Protein AF-A0A0R3RLI2-F1 (afdb_monomer_lite)

Sequence (252 aa):
KYTATEDVNYAAHTSRSSYRSESITSRSSDRGRSSSSEIIAVSETRSFPVYIATQDYVPEPGDTESISLEQGQIVEVLDKKNAASWLIRTKARPPKSGWVPGSYFESPTEYYKQRKSTRELVNRDLNLTDEQEAIMKRDQVYHDMLRSEEEFVNELRTVVDTYVKALDDPNIPDEIKTQKDKLIMNLKKLHNFHANIMLKGLQYYSDDPNKVGQTFTRLSRDFDLHVQFHHNLPHVLELLKEKTIADFLQVC

Structure (mmCIF, N/CA/C/O backbone):
data_AF-A0A0R3RLI2-F1
#
_entry.id   AF-A0A0R3RLI2-F1
#
loop_
_atom_site.group_PDB
_atom_site.id
_atom_site.type_symbol
_atom_site.label_atom_id
_atom_site.label_alt_id
_atom_site.label_comp_id
_atom_site.label_asym_id
_atom_site.label_entity_id
_atom_site.label_seq_id
_atom_site.pdbx_PDB_ins_code
_atom_site.Cartn_x
_atom_site.Cartn_y
_atom_site.Cartn_z
_atom_site.occupancy
_atom_site.B_iso_or_equiv
_atom_site.auth_seq_id
_atom_site.auth_comp_id
_atom_site.auth_asym_id
_atom_site.auth_atom_id
_atom_site.pdbx_PDB_model_num
ATOM 1 N N . LYS A 1 1 ? 34.480 -23.262 11.896 1.00 35.06 1 LYS A N 1
ATOM 2 C CA . LYS A 1 1 ? 35.343 -23.588 10.736 1.00 35.06 1 LYS A CA 1
ATOM 3 C C . LYS A 1 1 ? 34.561 -24.536 9.840 1.00 35.06 1 LYS A C 1
ATOM 5 O O . LYS A 1 1 ? 34.494 -25.708 10.171 1.00 35.06 1 LYS A O 1
ATOM 10 N N . TYR A 1 2 ? 33.927 -24.014 8.794 1.00 30.16 2 TYR A N 1
ATOM 11 C CA . TYR A 1 2 ? 33.251 -24.806 7.768 1.00 30.16 2 TYR A CA 1
ATOM 12 C C . TYR A 1 2 ? 33.655 -24.225 6.407 1.00 30.16 2 TYR A C 1
ATOM 14 O O . TYR A 1 2 ? 33.251 -23.128 6.044 1.00 30.16 2 TYR A O 1
ATOM 22 N N . THR A 1 3 ? 34.568 -24.928 5.747 1.00 32.75 3 THR A N 1
ATOM 23 C CA . THR A 1 3 ? 34.795 -24.973 4.291 1.00 32.75 3 THR A CA 1
ATOM 24 C C . THR A 1 3 ? 33.856 -26.072 3.750 1.00 32.75 3 THR A C 1
ATOM 26 O O . THR A 1 3 ? 33.539 -26.977 4.516 1.00 32.75 3 THR A O 1
ATOM 29 N N . ALA A 1 4 ? 33.353 -26.128 2.519 1.00 33.78 4 ALA A N 1
ATOM 30 C CA . ALA A 1 4 ? 33.812 -25.667 1.213 1.00 33.78 4 ALA A CA 1
ATOM 31 C C . ALA A 1 4 ? 32.581 -25.700 0.259 1.00 33.78 4 ALA A C 1
ATOM 33 O O . ALA A 1 4 ? 31.702 -26.533 0.451 1.00 33.78 4 ALA A O 1
ATOM 34 N N . THR A 1 5 ? 32.396 -24.695 -0.602 1.00 39.62 5 THR A N 1
ATOM 35 C CA . THR A 1 5 ? 32.404 -24.787 -2.085 1.00 39.62 5 THR A CA 1
ATOM 36 C C . THR A 1 5 ? 31.596 -25.930 -2.716 1.00 39.62 5 THR A C 1
ATOM 38 O O . THR A 1 5 ? 32.047 -27.073 -2.711 1.00 39.62 5 THR A O 1
ATOM 41 N N . GLU A 1 6 ? 30.507 -25.582 -3.403 1.00 34.84 6 GLU A N 1
ATOM 42 C CA . GLU A 1 6 ? 30.032 -26.335 -4.568 1.00 34.84 6 GLU A CA 1
ATOM 43 C C . GLU A 1 6 ? 29.840 -25.365 -5.740 1.00 34.84 6 GLU A C 1
ATOM 45 O O . GLU A 1 6 ? 29.031 -24.438 -5.691 1.00 34.84 6 GLU A O 1
ATOM 50 N N . ASP A 1 7 ? 30.660 -25.569 -6.770 1.00 33.31 7 ASP A N 1
ATOM 51 C CA . ASP A 1 7 ? 30.591 -24.908 -8.066 1.00 33.31 7 ASP A CA 1
ATOM 52 C C . ASP A 1 7 ? 29.360 -25.415 -8.832 1.00 33.31 7 ASP A C 1
ATOM 54 O O . ASP A 1 7 ? 29.261 -26.598 -9.168 1.00 33.31 7 ASP A O 1
ATOM 58 N N . VAL A 1 8 ? 28.414 -24.524 -9.138 1.00 39.78 8 VAL A N 1
ATOM 59 C CA . VAL A 1 8 ? 27.236 -24.867 -9.946 1.00 39.78 8 VAL A CA 1
ATOM 60 C C . VAL A 1 8 ? 27.601 -24.776 -11.428 1.00 39.78 8 VAL A C 1
ATOM 62 O O . VAL A 1 8 ? 27.736 -23.698 -12.007 1.00 39.78 8 VAL A O 1
ATOM 65 N N . ASN A 1 9 ? 27.775 -25.946 -12.037 1.00 32.50 9 ASN A N 1
ATOM 66 C CA . ASN A 1 9 ? 28.062 -26.143 -13.453 1.00 32.50 9 ASN A CA 1
ATOM 67 C C . ASN A 1 9 ? 26.828 -25.809 -14.319 1.00 32.50 9 ASN A C 1
ATOM 69 O O . ASN A 1 9 ? 25.885 -26.596 -14.398 1.00 32.50 9 ASN A O 1
ATOM 73 N N . TYR A 1 10 ? 26.834 -24.654 -14.990 1.00 33.69 10 TYR A N 1
ATOM 74 C CA . TYR A 1 10 ? 25.815 -24.273 -15.973 1.00 33.69 10 TYR A CA 1
ATOM 75 C C . TYR A 1 10 ? 26.180 -24.818 -17.356 1.00 33.69 10 TYR A C 1
ATOM 77 O O . TYR A 1 10 ? 26.830 -24.149 -18.159 1.00 33.69 10 TYR A O 1
ATOM 85 N N . ALA A 1 11 ? 25.730 -26.033 -17.662 1.00 33.59 11 ALA A N 1
ATOM 86 C CA . ALA A 1 11 ? 25.747 -26.542 -19.024 1.00 33.59 11 ALA A CA 1
ATOM 87 C C . ALA A 1 11 ? 24.395 -27.158 -19.397 1.00 33.59 11 ALA A C 1
ATOM 89 O O . ALA A 1 11 ? 23.916 -28.086 -18.757 1.00 33.59 11 ALA A O 1
ATOM 90 N N . ALA A 1 12 ? 23.870 -26.652 -20.516 1.00 34.69 12 ALA A N 1
ATOM 91 C CA . ALA A 1 12 ? 22.807 -27.203 -21.351 1.00 34.69 12 ALA A CA 1
ATOM 92 C C . ALA A 1 12 ? 21.353 -27.022 -20.887 1.00 34.69 12 ALA A C 1
ATOM 94 O O . ALA A 1 12 ? 20.744 -27.956 -20.392 1.00 34.69 12 ALA A O 1
ATOM 95 N N . HIS A 1 13 ? 20.734 -25.905 -21.288 1.00 39.09 13 HIS A N 1
ATOM 96 C CA . HIS A 1 13 ? 19.375 -25.944 -21.845 1.00 39.09 13 HIS A CA 1
ATOM 97 C C . HIS A 1 13 ? 19.242 -24.963 -23.016 1.00 39.09 13 HIS A C 1
ATOM 99 O O . HIS A 1 13 ? 18.945 -23.784 -22.868 1.00 39.09 13 HIS A O 1
ATOM 105 N N . THR A 1 14 ? 19.468 -25.494 -24.217 1.00 36.72 14 THR A N 1
ATOM 106 C CA . THR A 1 14 ? 19.028 -24.884 -25.471 1.00 36.72 14 THR A CA 1
ATOM 107 C C . THR A 1 14 ? 17.533 -25.141 -25.637 1.00 36.72 14 THR A C 1
ATOM 109 O O . THR A 1 14 ? 17.093 -26.287 -25.713 1.00 36.72 14 THR A O 1
ATOM 112 N N . SER A 1 15 ? 16.731 -24.080 -25.683 1.00 36.94 15 SER A N 1
ATOM 113 C CA . SER A 1 15 ? 15.421 -24.090 -26.337 1.00 36.94 15 SER A CA 1
ATOM 114 C C . SER A 1 15 ? 15.075 -22.681 -26.805 1.00 36.94 15 SER A C 1
ATOM 116 O O . SER A 1 15 ? 14.832 -21.764 -26.029 1.00 36.94 15 SER A O 1
ATOM 118 N N . ARG A 1 16 ? 15.128 -22.549 -28.130 1.00 31.45 16 ARG A N 1
ATOM 119 C CA . ARG A 1 16 ? 14.837 -21.382 -28.962 1.00 31.45 16 ARG A CA 1
ATOM 120 C C . ARG A 1 16 ? 13.497 -20.718 -28.618 1.00 31.45 16 ARG A C 1
ATOM 122 O O . ARG A 1 16 ? 12.461 -21.372 -28.667 1.00 31.45 16 ARG A O 1
ATOM 129 N N . SER A 1 17 ? 13.511 -19.394 -28.486 1.00 31.27 17 SER A N 1
ATOM 130 C CA . SER A 1 17 ? 12.380 -18.533 -28.847 1.00 31.27 17 SER A CA 1
ATOM 131 C C . SER A 1 17 ? 12.916 -17.342 -29.639 1.00 31.27 17 SER A C 1
ATOM 133 O O . SER A 1 17 ? 13.727 -16.561 -29.150 1.00 31.27 17 SER A O 1
ATOM 135 N N . SER A 1 18 ? 12.534 -17.264 -30.911 1.00 32.72 18 SER A N 1
ATOM 136 C CA . SER A 1 18 ? 12.951 -16.232 -31.854 1.00 32.72 18 SER A CA 1
ATOM 137 C C . SER A 1 18 ? 11.941 -15.087 -31.860 1.00 32.72 18 SER A C 1
ATOM 139 O O . SER A 1 18 ? 10.902 -15.196 -32.510 1.00 32.72 18 SER A O 1
ATOM 141 N N . TYR A 1 19 ? 12.269 -13.976 -31.204 1.00 29.16 19 TYR A N 1
ATOM 142 C CA . TYR A 1 19 ? 11.645 -12.682 -31.479 1.00 29.16 19 TYR A CA 1
ATOM 143 C C . TYR A 1 19 ? 12.695 -11.749 -32.088 1.00 29.16 19 TYR A C 1
ATOM 145 O O . TYR A 1 19 ? 13.625 -11.296 -31.428 1.00 29.16 19 TYR A O 1
ATOM 153 N N . ARG A 1 20 ? 12.559 -11.533 -33.398 1.00 31.38 20 ARG A N 1
ATOM 154 C CA . ARG A 1 20 ? 13.357 -10.624 -34.224 1.00 31.38 20 ARG A CA 1
ATOM 155 C C . ARG A 1 20 ? 12.646 -9.271 -34.240 1.00 31.38 20 ARG A C 1
ATOM 157 O O . ARG A 1 20 ? 11.543 -9.185 -34.769 1.00 31.38 20 ARG A O 1
ATOM 164 N N . SER A 1 21 ? 13.286 -8.238 -33.701 1.00 32.12 21 SER A N 1
ATOM 165 C CA . SER A 1 21 ? 12.858 -6.844 -33.855 1.00 32.12 21 SER A CA 1
ATOM 166 C C . SER A 1 21 ? 13.924 -6.110 -34.660 1.00 32.12 21 SER A C 1
ATOM 168 O O . SER A 1 21 ? 15.026 -5.875 -34.170 1.00 32.12 21 SER A O 1
ATOM 170 N N . GLU A 1 22 ? 13.626 -5.812 -35.923 1.00 28.73 22 GLU A N 1
ATOM 171 C CA . GLU A 1 22 ? 14.494 -5.012 -36.788 1.00 28.73 22 GLU A CA 1
ATOM 172 C C . GLU A 1 22 ? 14.299 -3.522 -36.491 1.00 28.73 22 GLU A C 1
ATOM 174 O O . GLU A 1 22 ? 13.207 -2.981 -36.651 1.00 28.73 22 GLU A O 1
ATOM 179 N N . SER A 1 23 ? 15.376 -2.856 -36.078 1.00 28.55 23 SER A N 1
ATOM 180 C CA . SER A 1 23 ? 15.431 -1.405 -35.892 1.00 28.55 23 SER A CA 1
ATOM 181 C C . SER A 1 23 ? 16.104 -0.773 -37.110 1.00 28.55 23 SER A C 1
ATOM 183 O O . SER A 1 23 ? 17.331 -0.748 -37.209 1.00 28.55 23 SER A O 1
ATOM 185 N N . ILE A 1 24 ? 15.312 -0.255 -38.048 1.00 29.34 24 ILE A N 1
ATOM 186 C CA . ILE A 1 24 ? 15.822 0.556 -39.159 1.00 29.34 24 ILE A CA 1
ATOM 187 C C . ILE A 1 24 ? 16.140 1.949 -38.607 1.00 29.34 24 ILE A C 1
ATOM 189 O O . ILE A 1 24 ? 15.248 2.677 -38.180 1.00 29.34 24 ILE A O 1
ATOM 193 N N . THR A 1 25 ? 17.419 2.324 -38.608 1.00 33.78 25 THR A N 1
ATOM 194 C CA . THR A 1 25 ? 17.851 3.700 -38.337 1.00 33.78 25 THR A CA 1
ATOM 195 C C . THR A 1 25 ? 18.145 4.390 -39.665 1.00 33.78 25 THR A C 1
ATOM 197 O O . THR A 1 25 ? 19.093 4.043 -40.363 1.00 33.78 25 THR A O 1
ATOM 200 N N . SER A 1 26 ? 17.333 5.378 -40.034 1.00 32.59 26 SER A N 1
ATOM 201 C CA . SER A 1 26 ? 17.654 6.308 -41.117 1.00 32.59 26 SER A CA 1
ATOM 202 C C . SER A 1 26 ? 18.111 7.632 -40.516 1.00 32.59 26 SER A C 1
ATOM 204 O O . SER A 1 26 ? 17.341 8.348 -39.876 1.00 32.59 26 SER A O 1
ATOM 206 N N . ARG A 1 27 ? 19.397 7.929 -40.711 1.00 34.97 27 ARG A N 1
ATOM 207 C CA . ARG A 1 27 ? 20.023 9.225 -40.448 1.00 34.97 27 ARG A CA 1
ATOM 208 C C . ARG A 1 27 ? 19.647 10.213 -41.552 1.00 34.97 27 ARG A C 1
ATOM 210 O O . ARG A 1 27 ? 19.761 9.875 -42.725 1.00 34.97 27 ARG A O 1
ATOM 217 N N . SER A 1 28 ? 19.368 11.456 -41.181 1.00 32.41 28 SER A N 1
ATOM 218 C CA . SER A 1 28 ? 19.559 12.606 -42.068 1.00 32.41 28 SER A CA 1
ATOM 219 C C . SER A 1 28 ? 19.917 13.840 -41.245 1.00 32.41 28 SER A C 1
ATOM 221 O O . SER A 1 28 ? 19.193 14.245 -40.340 1.00 32.41 28 SER A O 1
ATOM 223 N N . SER A 1 29 ? 21.088 14.379 -41.553 1.00 38.47 29 SER A N 1
ATOM 224 C CA . SER A 1 29 ? 21.653 15.642 -41.093 1.00 38.47 29 SER A CA 1
ATOM 225 C C . SER A 1 29 ? 21.028 16.828 -41.826 1.00 38.47 29 SER A C 1
ATOM 227 O O . SER A 1 29 ? 20.948 16.752 -43.047 1.00 38.47 29 SER A O 1
ATOM 229 N N . ASP A 1 30 ? 20.743 17.942 -41.139 1.00 34.81 30 ASP A N 1
ATOM 230 C CA . ASP A 1 30 ? 21.157 19.259 -41.646 1.00 34.81 30 ASP A CA 1
ATOM 231 C C . ASP A 1 30 ? 21.178 20.371 -40.577 1.00 34.81 30 ASP A C 1
ATOM 233 O O . ASP A 1 30 ? 20.517 20.296 -39.541 1.00 34.81 30 ASP A O 1
ATOM 237 N N . ARG A 1 31 ? 22.013 21.380 -40.835 1.00 39.50 31 ARG A N 1
ATOM 238 C CA . ARG A 1 31 ? 22.346 22.554 -40.008 1.00 39.50 31 ARG A CA 1
ATOM 239 C C . ARG A 1 31 ? 21.378 23.727 -40.262 1.00 39.50 31 ARG A C 1
ATOM 241 O O . ARG A 1 31 ? 20.980 23.930 -41.398 1.00 39.50 31 ARG A O 1
ATOM 248 N N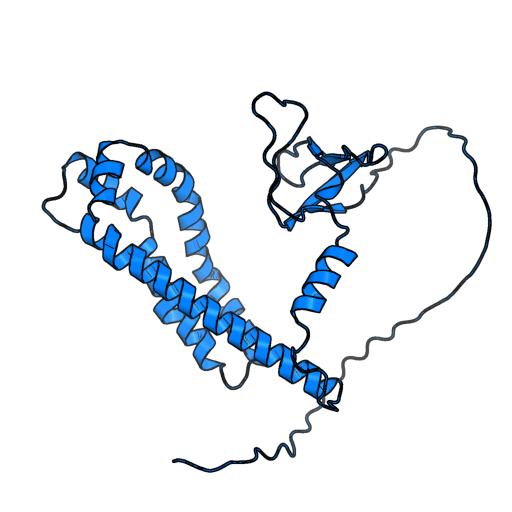 . GLY A 1 32 ? 21.167 24.618 -39.274 1.00 31.67 32 GLY A N 1
ATOM 249 C CA . GLY A 1 32 ? 20.817 26.029 -39.564 1.00 31.67 32 GLY A CA 1
ATOM 250 C C . GLY A 1 32 ? 19.911 26.804 -38.585 1.00 31.67 32 GLY A C 1
ATOM 251 O O . GLY A 1 32 ? 18.698 26.704 -38.643 1.00 31.67 32 GLY A O 1
ATOM 252 N N . ARG A 1 33 ? 20.543 27.627 -37.733 1.00 33.81 33 ARG A N 1
ATOM 253 C CA . ARG A 1 33 ? 20.189 28.981 -37.218 1.00 33.81 33 ARG A CA 1
ATOM 254 C C . ARG A 1 33 ? 18.734 29.546 -37.286 1.00 33.81 33 ARG A C 1
ATOM 256 O O . ARG A 1 33 ? 18.239 29.877 -38.349 1.00 33.81 33 ARG A O 1
ATOM 263 N N . SER A 1 34 ? 18.204 29.830 -36.083 1.00 36.44 34 SER A N 1
ATOM 264 C CA . SER A 1 34 ? 17.433 30.995 -35.555 1.00 36.44 34 SER A CA 1
ATOM 265 C C . SER A 1 34 ? 16.583 31.919 -36.460 1.00 36.44 34 SER A C 1
ATOM 267 O O . SER A 1 34 ? 17.128 32.585 -37.334 1.00 36.44 34 SER A O 1
ATOM 269 N N . SER A 1 35 ? 15.315 32.144 -36.065 1.00 29.84 35 SER A N 1
ATOM 270 C CA . SER A 1 35 ? 14.712 33.451 -35.678 1.00 29.84 35 SER A CA 1
ATOM 271 C C . SER A 1 35 ? 13.213 33.555 -36.034 1.00 29.84 35 SER A C 1
ATOM 273 O O . SER A 1 35 ? 12.774 33.113 -37.086 1.00 29.84 35 SER A O 1
ATOM 275 N N . SER A 1 36 ? 12.453 34.149 -35.111 1.00 43.53 36 SER A N 1
ATOM 276 C CA . SER A 1 36 ? 10.986 34.225 -34.969 1.00 43.53 36 SER A CA 1
ATOM 277 C C . SER A 1 36 ? 10.197 34.878 -36.120 1.00 43.53 36 SER A C 1
ATOM 279 O O . SER A 1 36 ? 10.702 35.825 -36.719 1.00 43.53 36 SER A O 1
ATOM 281 N N . SER A 1 37 ? 8.933 34.459 -36.327 1.00 40.47 37 SER A N 1
ATOM 282 C CA . SER A 1 37 ? 7.734 35.293 -36.619 1.00 40.47 37 SER A CA 1
ATOM 283 C C . SER A 1 37 ? 6.459 34.422 -36.678 1.00 40.47 37 SER A C 1
ATOM 285 O O . SER A 1 37 ? 6.416 33.437 -37.408 1.00 40.47 37 SER A O 1
ATOM 287 N N . GLU A 1 38 ? 5.428 34.778 -35.907 1.00 49.47 38 GLU A N 1
ATOM 288 C CA . GLU A 1 38 ? 4.085 34.160 -35.867 1.00 49.47 38 GLU A CA 1
ATOM 289 C C . GLU A 1 38 ? 3.201 34.588 -37.053 1.00 49.47 38 GLU A C 1
ATOM 291 O O . GLU A 1 38 ? 3.298 35.756 -37.407 1.00 49.47 38 GLU A O 1
ATOM 296 N N . ILE A 1 39 ? 2.271 33.732 -37.544 1.00 37.41 39 ILE A N 1
ATOM 297 C CA . ILE A 1 39 ? 0.859 34.085 -37.882 1.00 37.41 39 ILE A CA 1
ATOM 298 C C . ILE A 1 39 ? -0.088 32.854 -37.737 1.00 37.41 39 ILE A C 1
ATOM 300 O O . ILE A 1 39 ? -0.043 31.915 -38.521 1.00 37.41 39 ILE A O 1
ATOM 304 N N . ILE A 1 40 ? -0.918 32.912 -36.687 1.00 43.25 40 ILE A N 1
ATOM 305 C CA . ILE A 1 40 ? -2.340 32.548 -36.438 1.00 43.25 40 ILE A CA 1
ATOM 306 C C . ILE A 1 40 ? -3.107 31.480 -37.280 1.00 43.25 40 ILE A C 1
ATOM 308 O O . ILE A 1 40 ? -3.233 31.573 -38.495 1.00 43.25 40 ILE A O 1
ATOM 312 N N . ALA A 1 41 ? -3.826 30.636 -36.509 1.00 40.72 41 ALA A N 1
ATOM 313 C CA . ALA A 1 41 ? -5.063 29.863 -36.768 1.00 40.72 41 ALA A CA 1
ATOM 314 C C . ALA A 1 41 ? -4.973 28.441 -37.349 1.00 40.72 41 ALA A C 1
ATOM 316 O O . ALA A 1 41 ? -5.324 28.211 -38.498 1.00 40.72 41 ALA A O 1
ATOM 317 N N . VAL A 1 42 ? -4.716 27.466 -36.468 1.00 34.44 42 VAL A N 1
ATOM 318 C CA . VAL A 1 42 ? -5.379 26.148 -36.463 1.00 34.44 42 VAL A CA 1
ATOM 319 C C . VAL A 1 42 ? -5.504 25.709 -35.001 1.00 34.44 42 VAL A C 1
ATOM 321 O O . VAL A 1 42 ? -4.587 25.912 -34.208 1.00 34.44 42 VAL A O 1
ATOM 324 N N . SER A 1 43 ? -6.648 25.138 -34.633 1.00 45.91 43 SER A N 1
ATOM 325 C CA . SER A 1 43 ? -6.930 24.490 -33.350 1.00 45.91 43 SER A CA 1
ATOM 326 C C . SER A 1 43 ? -5.989 23.293 -33.138 1.00 45.91 43 SER A C 1
ATOM 328 O O . SER A 1 43 ? -6.360 22.138 -33.324 1.00 45.91 43 SER A O 1
ATOM 330 N N . GLU A 1 44 ? -4.732 23.555 -32.796 1.00 44.91 44 GLU A N 1
ATOM 331 C CA . GLU A 1 44 ? -3.784 22.519 -32.416 1.00 44.91 44 GLU A CA 1
ATOM 332 C C . GLU A 1 44 ? -4.171 22.017 -31.028 1.00 44.91 44 GLU A C 1
ATOM 334 O O . GLU A 1 44 ? -4.034 22.725 -30.027 1.00 44.91 44 GLU A O 1
ATOM 339 N N . THR A 1 45 ? -4.604 20.763 -30.934 1.00 49.94 45 THR A N 1
ATOM 340 C CA . THR A 1 45 ? -4.459 20.002 -29.694 1.00 49.94 45 THR A CA 1
ATOM 341 C C . THR A 1 45 ? -2.961 19.847 -29.436 1.00 49.94 45 THR A C 1
ATOM 343 O O . THR A 1 45 ? -2.363 18.826 -29.772 1.00 49.94 45 THR A O 1
ATOM 346 N N . ARG A 1 46 ? -2.319 20.900 -28.918 1.00 58.44 46 ARG A N 1
ATOM 347 C CA . ARG A 1 46 ? -0.906 20.874 -28.554 1.00 58.44 46 ARG A CA 1
ATOM 348 C C . ARG A 1 46 ? -0.749 19.828 -27.464 1.00 58.44 46 ARG A C 1
ATOM 350 O O . ARG A 1 46 ? -1.194 20.025 -26.334 1.00 58.44 46 ARG A O 1
ATOM 357 N N . SER A 1 47 ? -0.150 18.696 -27.814 1.00 73.75 47 SER A N 1
ATOM 358 C CA . SER A 1 47 ? 0.357 17.752 -26.830 1.00 73.75 47 SER A CA 1
ATOM 359 C C . SER A 1 47 ? 1.469 18.469 -26.072 1.00 73.75 47 SER A C 1
ATOM 361 O O . SER A 1 47 ? 2.559 18.679 -26.608 1.00 73.75 47 SER A O 1
ATOM 363 N N . PHE A 1 48 ? 1.174 18.919 -24.857 1.00 86.75 48 PHE A N 1
ATOM 364 C CA . PHE A 1 48 ? 2.180 19.532 -24.003 1.00 86.75 48 PHE A CA 1
ATOM 365 C C . PHE A 1 48 ? 3.217 18.475 -23.603 1.00 86.75 48 PHE A C 1
ATOM 367 O O . PHE A 1 48 ? 2.857 17.310 -23.398 1.00 86.75 48 PHE A O 1
ATOM 374 N N . PRO A 1 49 ? 4.505 18.844 -23.508 1.00 90.81 49 PRO A N 1
ATOM 375 C CA . PRO A 1 49 ? 5.532 17.913 -23.077 1.00 90.81 49 PRO A CA 1
ATOM 376 C C . PRO A 1 49 ? 5.253 17.453 -21.642 1.00 90.81 49 PRO A C 1
ATOM 378 O O . PRO A 1 49 ? 4.846 18.248 -20.790 1.00 90.81 49 PRO A O 1
ATOM 381 N N . VAL A 1 50 ? 5.477 16.165 -21.387 1.00 93.62 50 VAL A N 1
ATOM 382 C CA . VAL A 1 50 ? 5.262 15.560 -20.070 1.00 93.62 50 VAL A CA 1
ATOM 383 C C . VAL A 1 50 ? 6.562 15.450 -19.289 1.00 93.62 50 VAL A C 1
ATOM 385 O O . VAL A 1 50 ? 7.615 15.148 -19.851 1.00 93.62 50 VAL A O 1
ATOM 388 N N . TYR A 1 51 ? 6.460 15.685 -17.989 1.00 95.12 51 TYR A N 1
ATOM 389 C CA . TYR A 1 51 ? 7.555 15.603 -17.031 1.00 95.12 51 TYR A CA 1
ATOM 390 C C . TYR A 1 51 ? 7.094 14.837 -15.792 1.00 95.12 51 TYR A C 1
ATOM 392 O O . TYR A 1 51 ? 5.893 14.673 -15.564 1.00 95.12 51 TYR A O 1
ATOM 400 N N . ILE A 1 52 ? 8.058 14.343 -15.022 1.00 94.62 52 ILE A N 1
ATOM 401 C CA . ILE A 1 52 ? 7.827 13.572 -13.803 1.00 94.62 52 ILE A CA 1
ATOM 402 C C . ILE A 1 52 ? 8.349 14.380 -12.620 1.00 94.62 52 ILE A C 1
ATOM 404 O O . ILE A 1 52 ? 9.479 14.871 -12.667 1.00 94.62 52 ILE A O 1
ATOM 408 N N . ALA A 1 53 ? 7.531 14.513 -11.578 1.00 94.75 53 ALA A N 1
ATOM 409 C CA . ALA A 1 53 ? 7.953 15.110 -10.320 1.00 94.75 53 ALA A CA 1
ATOM 410 C C . ALA A 1 53 ? 9.029 14.234 -9.650 1.00 94.75 53 ALA A C 1
ATOM 412 O O . ALA A 1 53 ? 8.834 13.031 -9.457 1.00 94.75 53 ALA A O 1
ATOM 413 N N . THR A 1 54 ? 10.178 14.806 -9.304 1.00 91.88 54 THR A N 1
ATOM 414 C CA . THR A 1 54 ? 11.295 14.077 -8.680 1.00 91.88 54 THR A CA 1
ATOM 415 C C . THR A 1 54 ? 11.151 13.930 -7.171 1.00 91.88 54 THR A C 1
ATOM 417 O O . THR A 1 54 ? 11.765 13.032 -6.596 1.00 91.88 54 THR A O 1
ATOM 420 N N . GLN A 1 55 ? 10.316 14.755 -6.542 1.00 92.38 55 GLN A N 1
ATOM 421 C CA . GLN A 1 55 ? 10.064 14.804 -5.103 1.00 92.38 55 GLN A CA 1
ATOM 422 C C . GLN A 1 55 ? 8.669 15.384 -4.828 1.00 92.38 55 GLN A C 1
ATOM 424 O O . GLN A 1 55 ? 8.079 16.010 -5.713 1.00 92.38 55 GLN A O 1
ATOM 429 N N . ASP A 1 56 ? 8.166 15.193 -3.609 1.00 94.50 56 ASP A N 1
ATOM 430 C CA . ASP A 1 56 ? 6.923 15.821 -3.158 1.00 94.50 56 ASP A CA 1
ATOM 431 C C . ASP A 1 56 ? 7.082 17.346 -3.104 1.00 94.50 56 ASP A C 1
ATOM 433 O O . ASP A 1 56 ? 8.142 17.867 -2.745 1.00 94.50 56 ASP A O 1
ATOM 437 N N . TYR A 1 57 ? 6.016 18.068 -3.444 1.00 93.56 57 TYR A N 1
ATOM 438 C CA . TYR A 1 57 ? 5.955 19.521 -3.336 1.00 93.56 57 TYR A CA 1
ATOM 439 C C . TYR A 1 57 ? 4.678 19.937 -2.617 1.00 93.56 57 TYR A C 1
ATOM 441 O O . TYR A 1 57 ? 3.571 19.621 -3.055 1.00 93.56 57 TYR A O 1
ATOM 449 N N . VAL A 1 58 ? 4.846 20.682 -1.528 1.00 94.56 58 VAL A N 1
ATOM 450 C CA . VAL A 1 58 ? 3.755 21.282 -0.763 1.00 94.56 58 VAL A CA 1
ATOM 451 C C . VAL A 1 58 ? 3.932 22.800 -0.835 1.00 94.56 58 VAL A C 1
ATOM 453 O O . VAL A 1 58 ? 4.952 23.297 -0.356 1.00 94.56 58 VAL A O 1
ATOM 456 N N . PRO A 1 59 ? 2.996 23.536 -1.462 1.00 92.00 59 PRO A N 1
ATOM 457 C CA . PRO A 1 59 ? 3.038 24.993 -1.499 1.00 92.00 59 PRO A CA 1
ATOM 458 C C . PRO A 1 59 ? 3.011 25.617 -0.102 1.00 92.00 59 PRO A C 1
ATOM 460 O O . PRO A 1 59 ? 2.425 25.059 0.828 1.00 92.00 59 PRO A O 1
ATOM 463 N N . GLU A 1 60 ? 3.596 26.807 0.023 1.00 89.94 60 GLU A N 1
ATOM 464 C CA . GLU A 1 60 ? 3.554 27.578 1.265 1.00 89.94 60 GLU A CA 1
ATOM 465 C C . GLU A 1 60 ? 2.109 27.981 1.627 1.00 89.94 60 GLU A C 1
ATOM 467 O O . GLU A 1 60 ? 1.296 28.261 0.736 1.00 89.94 60 GLU A O 1
ATOM 472 N N . PRO A 1 61 ? 1.761 28.065 2.925 1.00 84.69 61 PRO A N 1
ATOM 473 C CA . PRO A 1 61 ? 0.435 28.494 3.354 1.00 84.69 61 PRO A CA 1
ATOM 474 C C . PRO A 1 61 ? 0.092 29.896 2.820 1.00 84.69 61 PRO A C 1
ATOM 476 O O . PRO A 1 61 ? 0.698 30.889 3.215 1.00 84.69 61 PRO A O 1
ATOM 479 N N . GLY A 1 62 ? -0.907 29.981 1.936 1.00 85.19 62 GLY A N 1
ATOM 480 C CA . GLY A 1 62 ? -1.356 31.233 1.312 1.00 85.19 62 GLY A CA 1
ATOM 481 C C . GLY A 1 62 ? -0.947 31.406 -0.154 1.00 85.19 62 GLY A C 1
ATOM 482 O O . GLY A 1 62 ? -1.437 32.329 -0.806 1.00 85.19 62 GLY A O 1
ATOM 483 N N . ASP A 1 63 ? -0.121 30.510 -0.696 1.00 88.31 63 ASP A N 1
ATOM 484 C CA . ASP A 1 63 ? 0.143 30.452 -2.131 1.00 88.31 63 ASP A CA 1
ATOM 485 C C . ASP A 1 63 ? -1.038 29.793 -2.860 1.00 88.31 63 ASP A C 1
ATOM 487 O O . ASP A 1 63 ? -1.302 28.599 -2.723 1.00 88.31 63 ASP A O 1
ATOM 491 N N . THR A 1 64 ? -1.782 30.604 -3.608 1.00 88.56 64 THR A N 1
ATOM 492 C CA . THR A 1 64 ? -2.968 30.172 -4.368 1.00 88.56 64 THR A CA 1
ATOM 493 C C . THR A 1 64 ? -2.662 29.869 -5.832 1.00 88.56 64 THR A C 1
ATOM 495 O O . THR A 1 64 ? -3.508 29.311 -6.531 1.00 88.56 64 THR A O 1
ATOM 498 N N . GLU A 1 65 ? -1.457 30.208 -6.287 1.00 89.81 65 GLU A N 1
ATOM 499 C CA . GLU A 1 65 ? -1.018 30.061 -7.673 1.00 89.81 65 GLU A CA 1
ATOM 500 C C . GLU A 1 65 ? -0.269 28.736 -7.884 1.00 89.81 65 GLU A C 1
ATOM 502 O O . GLU A 1 65 ? -0.190 28.228 -9.007 1.00 89.81 65 GLU A O 1
ATOM 507 N N . SER A 1 66 ? 0.258 28.155 -6.807 1.00 91.81 66 SER A N 1
ATOM 508 C CA . SER A 1 66 ? 0.970 26.880 -6.816 1.00 91.81 66 SER A CA 1
ATOM 509 C C . SER A 1 66 ? 0.064 25.673 -6.568 1.00 91.81 66 SER A C 1
ATOM 511 O O . SER A 1 66 ? -1.048 25.767 -6.051 1.00 91.81 66 SER A O 1
ATOM 513 N N . ILE A 1 67 ? 0.554 24.492 -6.941 1.00 93.31 67 ILE A N 1
ATOM 514 C CA . ILE A 1 67 ? -0.165 23.224 -6.780 1.00 93.31 67 ILE A CA 1
ATOM 515 C C . ILE A 1 67 ? 0.727 22.171 -6.132 1.00 93.31 67 ILE A C 1
ATOM 517 O O . ILE A 1 67 ? 1.894 22.049 -6.486 1.00 93.31 67 ILE A O 1
ATOM 521 N N . SER A 1 68 ? 0.168 21.384 -5.212 1.00 93.62 68 SER A N 1
ATOM 522 C CA . SER A 1 68 ? 0.878 20.266 -4.593 1.00 93.62 68 SER A CA 1
ATOM 523 C C . SER A 1 68 ? 1.125 19.124 -5.577 1.00 93.62 68 SER A C 1
ATOM 525 O O . SER A 1 68 ? 0.241 18.790 -6.373 1.00 93.62 68 SER A O 1
ATOM 527 N N . LEU A 1 69 ? 2.288 18.488 -5.468 1.00 94.00 69 LEU A N 1
ATOM 528 C CA . LEU A 1 69 ? 2.663 17.323 -6.265 1.00 94.00 69 LEU A CA 1
ATOM 529 C C . LEU A 1 69 ? 3.202 16.198 -5.390 1.00 94.00 69 LEU A C 1
ATOM 531 O O . LEU A 1 69 ? 3.802 16.448 -4.348 1.00 94.00 69 LEU A O 1
ATOM 535 N N . GLU A 1 70 ? 3.035 14.975 -5.877 1.00 94.06 70 GLU A N 1
ATOM 536 C CA . GLU A 1 70 ? 3.620 13.764 -5.299 1.00 94.06 70 GLU A CA 1
ATOM 537 C C . GLU A 1 70 ? 4.807 13.291 -6.149 1.00 94.06 70 GLU A C 1
ATOM 539 O O . GLU A 1 70 ? 4.791 13.384 -7.384 1.00 94.06 70 GLU A O 1
ATOM 544 N N . GLN A 1 71 ? 5.839 12.746 -5.510 1.00 92.81 71 GLN A N 1
ATOM 545 C CA . GLN A 1 71 ? 6.991 12.163 -6.181 1.00 92.81 71 GLN A CA 1
ATOM 546 C C . GLN A 1 71 ? 6.544 11.087 -7.182 1.00 92.81 71 GLN A C 1
ATOM 548 O O . GLN A 1 71 ? 5.821 10.148 -6.864 1.00 92.81 71 GLN A O 1
ATOM 553 N N . GLY A 1 72 ? 7.033 11.186 -8.417 1.00 89.50 72 GLY A N 1
ATOM 554 C CA . GLY A 1 72 ? 6.676 10.281 -9.508 1.00 89.50 72 GLY A CA 1
ATOM 555 C C . GLY A 1 72 ? 5.405 10.663 -10.263 1.00 89.50 72 GLY A C 1
ATOM 556 O O . GLY A 1 72 ? 5.086 10.019 -11.265 1.00 89.50 72 GLY A O 1
ATOM 557 N N . GLN A 1 73 ? 4.702 11.722 -9.854 1.00 93.56 73 GLN A N 1
ATOM 558 C CA . GLN A 1 73 ? 3.521 12.204 -10.559 1.00 93.56 73 GLN A CA 1
ATOM 559 C C . GLN A 1 73 ? 3.878 12.748 -11.948 1.00 93.56 73 GLN A C 1
ATOM 561 O O . GLN A 1 73 ? 4.805 13.542 -12.116 1.00 93.56 73 GLN A O 1
ATOM 566 N N . ILE A 1 74 ? 3.108 12.329 -12.955 1.00 93.56 74 ILE A N 1
ATOM 567 C CA . ILE A 1 74 ? 3.273 12.767 -14.344 1.00 93.56 74 ILE A CA 1
ATOM 568 C C . ILE A 1 74 ? 2.405 14.003 -14.593 1.00 93.56 74 ILE A C 1
ATOM 570 O O . ILE A 1 74 ? 1.185 13.970 -14.399 1.00 93.56 74 ILE A O 1
ATOM 574 N N . VAL A 1 75 ? 3.023 15.071 -15.093 1.00 94.62 75 VAL A N 1
ATOM 575 C CA . VAL A 1 75 ? 2.359 16.346 -15.394 1.00 94.62 75 VAL A CA 1
ATOM 576 C C . VAL A 1 75 ? 2.647 16.807 -16.817 1.00 94.62 75 VAL A C 1
ATOM 578 O O . VAL A 1 75 ? 3.651 16.435 -17.421 1.00 94.62 75 VAL A O 1
ATOM 581 N N . GLU A 1 76 ? 1.761 17.634 -17.361 1.00 95.31 76 GLU A N 1
ATOM 582 C CA . GLU A 1 76 ? 2.008 18.398 -18.584 1.00 95.31 76 GLU A CA 1
ATOM 583 C C . GLU A 1 76 ? 2.596 19.759 -18.235 1.00 95.31 76 GLU A C 1
ATOM 585 O O . GLU A 1 76 ? 2.054 20.455 -17.381 1.00 95.31 76 GLU A O 1
ATOM 590 N N . VAL A 1 77 ? 3.660 20.171 -18.919 1.00 94.38 77 VAL A N 1
ATOM 591 C CA . VAL A 1 77 ? 4.261 21.495 -18.724 1.00 94.38 77 VAL A CA 1
ATOM 592 C C . VAL A 1 77 ? 3.701 22.458 -19.766 1.00 94.38 77 VAL A C 1
ATOM 594 O O . VAL A 1 77 ? 3.940 22.300 -20.966 1.00 94.38 77 VAL A O 1
ATOM 597 N N . LEU A 1 78 ? 2.938 23.445 -19.297 1.00 93.50 78 LEU A N 1
ATOM 598 C CA . LEU A 1 78 ? 2.287 24.468 -20.115 1.00 93.50 78 LEU A CA 1
ATOM 599 C C . LEU A 1 78 ? 3.232 25.640 -20.413 1.00 93.50 78 LEU A C 1
ATOM 601 O O . LEU A 1 78 ? 3.257 26.126 -21.543 1.00 93.50 78 LEU A O 1
ATOM 605 N N . ASP A 1 79 ? 4.029 26.059 -19.424 1.00 90.81 79 ASP A N 1
ATOM 606 C CA . ASP A 1 79 ? 5.063 27.090 -19.564 1.00 90.81 79 ASP A CA 1
ATOM 607 C C . ASP A 1 79 ? 6.311 26.720 -18.745 1.00 90.81 79 ASP A C 1
ATOM 609 O O . ASP A 1 79 ? 6.210 26.336 -17.583 1.00 90.81 79 ASP A O 1
ATOM 613 N N . LYS A 1 80 ? 7.490 26.846 -19.360 1.00 90.75 80 LYS A N 1
ATOM 614 C CA . LYS A 1 80 ? 8.809 26.631 -18.738 1.00 90.75 80 LYS A CA 1
ATOM 615 C C . LYS A 1 80 ? 9.819 27.737 -19.052 1.00 90.75 80 LYS A C 1
ATOM 617 O O . LYS A 1 80 ? 11.025 27.522 -18.947 1.00 90.75 80 LYS A O 1
ATOM 622 N N . LYS A 1 81 ? 9.351 28.904 -19.509 1.00 88.25 81 LYS A N 1
ATOM 623 C CA . LYS A 1 81 ? 10.219 30.041 -19.865 1.00 88.25 81 LYS A CA 1
ATOM 624 C C . LYS A 1 81 ? 11.003 30.553 -18.659 1.00 88.25 81 LYS A C 1
ATOM 626 O O . LYS A 1 81 ? 12.155 30.946 -18.807 1.00 88.25 81 LYS A O 1
ATOM 631 N N . ASN A 1 82 ? 10.390 30.525 -17.478 1.00 87.81 82 ASN A N 1
ATOM 632 C CA . ASN A 1 82 ? 11.048 30.841 -16.219 1.00 87.81 82 ASN A CA 1
ATOM 633 C C . ASN A 1 82 ? 11.549 29.551 -15.560 1.00 87.81 82 ASN A C 1
ATOM 635 O O . ASN A 1 82 ? 10.752 28.760 -15.077 1.00 87.81 82 ASN A O 1
ATOM 639 N N . ALA A 1 83 ? 12.864 29.335 -15.492 1.00 82.31 83 ALA A N 1
ATOM 640 C CA . ALA A 1 83 ? 13.423 28.131 -14.868 1.00 82.31 83 ALA A CA 1
ATOM 641 C C . ALA A 1 83 ? 13.051 27.979 -13.377 1.00 82.31 83 ALA A C 1
ATOM 643 O O . ALA A 1 83 ? 12.984 26.857 -12.879 1.00 82.31 83 ALA A O 1
ATOM 644 N N . ALA A 1 84 ? 12.775 29.086 -12.679 1.00 87.56 84 ALA A N 1
ATOM 645 C CA . ALA A 1 84 ? 12.405 29.080 -11.266 1.00 87.56 84 ALA A CA 1
ATOM 646 C C . ALA A 1 84 ? 10.926 28.748 -11.020 1.00 87.56 84 ALA A C 1
ATOM 648 O O . ALA A 1 84 ? 10.567 28.454 -9.886 1.00 87.56 84 ALA A O 1
ATOM 649 N N . SER A 1 85 ? 10.069 28.800 -12.046 1.00 91.69 85 SER A N 1
ATOM 650 C CA . SER A 1 85 ? 8.636 28.546 -11.897 1.00 91.69 85 SER A CA 1
ATOM 651 C C . SER A 1 85 ? 8.020 28.086 -13.215 1.00 91.69 85 SER A C 1
ATOM 653 O O . SER A 1 85 ? 7.980 28.835 -14.195 1.00 91.69 85 SER A O 1
ATOM 655 N N . TRP A 1 86 ? 7.585 26.830 -13.254 1.00 95.94 86 TRP A N 1
ATOM 656 C CA . TRP A 1 86 ? 6.946 26.200 -14.405 1.00 95.94 86 TRP A CA 1
ATOM 657 C C . TRP A 1 86 ? 5.449 26.097 -14.158 1.00 95.94 86 TRP A C 1
ATOM 659 O O . TRP A 1 86 ? 5.023 25.658 -13.092 1.00 95.94 86 TRP A O 1
ATOM 669 N N . LEU A 1 87 ? 4.650 26.463 -15.158 1.00 95.88 87 LEU A N 1
ATOM 670 C CA . LEU A 1 87 ? 3.210 26.256 -15.118 1.00 95.88 87 LEU A CA 1
ATOM 671 C C . LEU A 1 87 ? 2.924 24.836 -15.579 1.00 95.88 87 LEU A C 1
ATOM 673 O O . LEU A 1 87 ? 3.217 24.484 -16.727 1.00 95.88 87 LEU A O 1
ATOM 677 N N . ILE A 1 88 ? 2.325 24.036 -14.707 1.00 95.69 88 ILE A N 1
ATOM 678 C CA . ILE A 1 88 ? 2.010 22.641 -14.999 1.00 95.69 88 ILE A CA 1
ATOM 679 C C . ILE A 1 88 ? 0.510 22.390 -14.969 1.00 95.69 88 ILE A C 1
ATOM 681 O O . ILE A 1 88 ? -0.267 23.171 -14.421 1.00 95.69 88 ILE A O 1
ATOM 685 N N . ARG A 1 89 ? 0.103 21.273 -15.567 1.00 94.94 89 ARG A N 1
ATOM 686 C CA . ARG A 1 89 ? -1.250 20.730 -15.510 1.00 94.94 89 ARG A CA 1
ATOM 687 C C . ARG A 1 89 ? -1.194 19.254 -15.153 1.00 94.94 89 ARG A C 1
ATOM 689 O O . ARG A 1 89 ? -0.543 18.452 -15.826 1.00 94.94 89 ARG A O 1
ATOM 696 N N . THR A 1 90 ? -1.904 18.892 -14.097 1.00 92.25 90 THR A N 1
ATOM 697 C CA . THR A 1 90 ? -2.034 17.505 -13.647 1.00 92.25 90 THR A CA 1
ATOM 698 C C . THR A 1 90 ? -2.951 16.716 -14.578 1.00 92.25 90 THR A C 1
ATOM 700 O O . THR A 1 90 ? -3.885 17.251 -15.179 1.00 92.25 90 THR A O 1
ATOM 703 N N . LYS A 1 91 ? -2.709 15.407 -14.675 1.00 86.06 91 LYS A N 1
ATOM 704 C CA . LYS A 1 91 ? -3.554 14.469 -15.435 1.00 86.06 91 LYS A CA 1
ATOM 705 C C . LYS A 1 91 ? -4.798 13.995 -14.662 1.00 86.06 91 LYS A C 1
ATOM 707 O O . LYS A 1 91 ? -5.503 13.103 -15.131 1.00 86.06 91 LYS A O 1
ATOM 712 N N . ALA A 1 92 ? -5.057 14.568 -13.485 1.00 80.62 92 ALA A N 1
ATOM 713 C CA . ALA A 1 92 ? -6.212 14.250 -12.653 1.00 80.62 92 ALA A CA 1
ATOM 714 C C . ALA A 1 92 ? -7.538 14.663 -13.321 1.00 80.62 92 ALA A C 1
ATOM 716 O O . ALA A 1 92 ? -7.563 15.411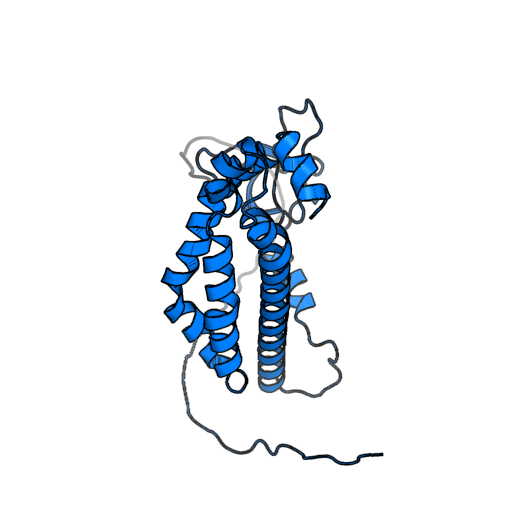 -14.301 1.00 80.62 92 ALA A O 1
ATOM 717 N N . ARG A 1 93 ? -8.662 14.175 -12.783 1.00 84.44 93 ARG A N 1
ATOM 718 C CA . ARG A 1 93 ? -10.014 14.590 -13.187 1.00 84.44 93 ARG A CA 1
ATOM 719 C C . ARG A 1 93 ? -10.776 15.104 -11.954 1.00 84.44 93 ARG A C 1
ATOM 721 O O . ARG A 1 93 ? -11.106 14.282 -11.105 1.00 84.44 93 ARG A O 1
ATOM 728 N N . PRO A 1 94 ? -11.066 16.417 -11.845 1.00 85.88 94 PRO A N 1
ATOM 729 C CA . PRO A 1 94 ? -10.754 17.476 -12.811 1.00 85.88 94 PRO A CA 1
ATOM 730 C C . PRO A 1 94 ? -9.247 17.800 -12.876 1.00 85.88 94 PRO A C 1
ATOM 732 O O . PRO A 1 94 ? -8.555 17.657 -11.864 1.00 85.88 94 PRO A O 1
ATOM 735 N N . PRO A 1 95 ? -8.727 18.234 -14.041 1.00 87.19 95 PRO A N 1
ATOM 736 C CA . PRO A 1 95 ? -7.338 18.653 -14.156 1.00 87.19 95 PRO A CA 1
ATOM 737 C C . PRO A 1 95 ? -7.134 19.940 -13.366 1.00 87.19 95 PRO A C 1
ATOM 739 O O . PRO A 1 95 ? -7.926 20.879 -13.459 1.00 87.19 95 PRO A O 1
ATOM 742 N N . LYS A 1 96 ? -6.051 19.983 -12.601 1.00 92.00 96 LYS A N 1
ATOM 743 C CA . LYS A 1 96 ? -5.628 21.170 -11.861 1.00 92.00 96 LYS A CA 1
ATOM 744 C C . LYS A 1 96 ? -4.336 21.702 -12.462 1.00 92.00 96 LYS A C 1
ATOM 746 O O . LYS A 1 96 ? -3.467 20.901 -12.823 1.00 92.00 96 LYS A O 1
ATOM 751 N N . SER A 1 97 ? -4.220 23.021 -12.539 1.00 94.75 97 SER A N 1
ATOM 752 C CA . SER A 1 97 ? -3.023 23.710 -13.013 1.00 94.75 97 SER A CA 1
ATOM 753 C C . SER A 1 97 ? -2.491 24.630 -11.927 1.00 94.75 97 SER A C 1
ATOM 755 O O . SER A 1 97 ? -3.275 25.150 -11.138 1.00 94.75 97 SER A O 1
ATOM 757 N N . GLY A 1 98 ? -1.181 24.827 -11.909 1.00 94.19 98 GLY A N 1
ATOM 758 C CA . GLY A 1 98 ? -0.517 25.704 -10.954 1.00 94.19 98 GLY A CA 1
ATOM 759 C C . GLY A 1 98 ? 0.980 25.763 -11.214 1.00 94.19 98 GLY A C 1
ATOM 760 O O . GLY A 1 98 ? 1.507 25.024 -12.055 1.00 94.19 98 GLY A O 1
ATOM 761 N N . TRP A 1 99 ? 1.647 26.666 -10.515 1.00 95.38 99 TRP A N 1
ATOM 762 C CA . TRP A 1 99 ? 3.078 26.893 -10.624 1.00 95.38 99 TRP A CA 1
ATOM 763 C C . TRP A 1 99 ? 3.863 25.989 -9.677 1.00 95.38 99 TRP A C 1
ATOM 765 O O . TRP A 1 99 ? 3.442 25.722 -8.555 1.00 95.38 99 TRP A O 1
ATOM 775 N N . VAL A 1 100 ? 5.004 25.491 -10.148 1.00 95.62 100 VAL A N 1
ATOM 776 C CA . VAL A 1 100 ? 5.935 24.682 -9.352 1.00 95.62 100 VAL A CA 1
ATOM 777 C C . VAL A 1 100 ? 7.364 24.970 -9.821 1.00 95.62 100 VAL A C 1
ATOM 779 O O . VAL A 1 100 ? 7.579 25.127 -11.029 1.00 95.62 100 VAL A O 1
ATOM 782 N N . PRO A 1 101 ? 8.370 25.027 -8.930 1.00 95.00 101 PRO A N 1
ATOM 783 C CA . PRO A 1 101 ? 9.746 25.251 -9.351 1.00 95.00 101 PRO A CA 1
ATOM 784 C C . PRO A 1 101 ? 10.249 24.195 -10.341 1.00 95.00 101 PRO A C 1
ATOM 786 O O . PRO A 1 101 ? 10.083 22.993 -10.134 1.00 95.00 101 PRO A O 1
ATOM 789 N N . GLY A 1 102 ? 10.926 24.637 -11.405 1.00 90.56 102 GLY A N 1
ATOM 790 C CA . GLY A 1 102 ? 11.408 23.754 -12.473 1.00 90.56 102 GLY A CA 1
ATOM 791 C C . GLY A 1 102 ? 12.374 22.658 -12.004 1.00 90.56 102 GLY A C 1
ATOM 792 O O . GLY A 1 102 ? 12.466 21.611 -12.636 1.00 90.56 102 GLY A O 1
ATOM 793 N N . SER A 1 103 ? 13.056 22.862 -10.870 1.00 93.00 103 SER A N 1
ATOM 794 C CA . SER A 1 103 ? 13.973 21.889 -10.2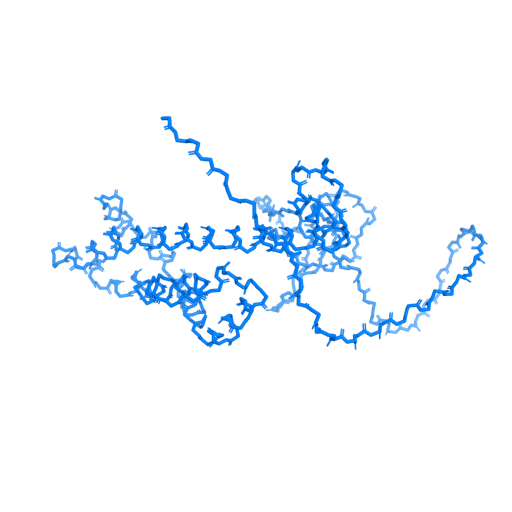57 1.00 93.00 103 SER A CA 1
ATOM 795 C C . SER A 1 103 ? 13.293 20.612 -9.756 1.00 93.00 103 SER A C 1
ATOM 797 O O . SER A 1 103 ? 13.979 19.633 -9.482 1.00 93.00 103 SER A O 1
ATOM 799 N N . TYR A 1 104 ? 11.964 20.614 -9.633 1.00 93.44 104 TYR A N 1
ATOM 800 C CA . TYR A 1 104 ? 11.176 19.461 -9.193 1.00 93.44 104 TYR A CA 1
ATOM 801 C C . TYR A 1 104 ? 10.828 18.518 -10.344 1.00 93.44 104 TYR A C 1
ATOM 803 O O . TYR A 1 104 ? 10.150 17.518 -10.124 1.00 93.44 104 TYR A O 1
ATOM 811 N N . PHE A 1 105 ? 11.247 18.825 -11.573 1.00 94.06 105 PHE A N 1
ATOM 812 C CA . PHE A 1 105 ? 10.847 18.071 -12.749 1.00 94.06 105 PHE A CA 1
ATOM 813 C C . PHE A 1 105 ? 12.030 17.508 -13.508 1.00 94.06 105 PHE A C 1
ATOM 815 O O . PHE A 1 105 ? 12.972 18.210 -13.874 1.00 94.06 105 PHE A O 1
ATOM 822 N N . GLU A 1 106 ? 11.892 16.245 -13.882 1.00 93.69 106 GLU A N 1
ATOM 823 C CA . GLU A 1 106 ? 12.756 15.605 -14.858 1.00 93.69 106 GLU A CA 1
ATOM 824 C C . GLU A 1 106 ? 11.943 15.093 -16.041 1.00 93.69 106 GLU A C 1
ATOM 826 O O . GLU A 1 106 ? 10.753 14.775 -15.945 1.00 93.69 106 GLU A O 1
ATOM 831 N N . SER A 1 107 ? 12.593 15.026 -17.202 1.00 91.44 107 SER A N 1
ATOM 832 C CA . SER A 1 107 ? 11.990 14.329 -18.335 1.00 91.44 107 SER A CA 1
ATOM 833 C C . SER A 1 107 ? 11.884 12.833 -18.009 1.00 91.44 107 SER A C 1
ATOM 835 O O . SER A 1 107 ? 12.778 12.309 -17.338 1.00 91.44 107 SER A O 1
ATOM 837 N N . PRO A 1 108 ? 10.874 12.108 -18.529 1.00 88.75 108 PRO A N 1
ATOM 838 C CA . PRO A 1 108 ? 10.764 10.666 -18.315 1.00 88.75 108 PRO A CA 1
ATOM 839 C C . PRO A 1 108 ? 12.059 9.910 -18.642 1.00 88.75 108 PRO A C 1
ATOM 841 O O . PRO A 1 108 ? 12.454 9.002 -17.917 1.00 88.75 108 PRO A O 1
ATOM 844 N N . THR A 1 109 ? 12.763 10.324 -19.699 1.00 83.00 109 THR A N 1
ATOM 845 C CA . THR A 1 109 ? 14.038 9.727 -20.107 1.00 83.00 109 THR A CA 1
ATOM 846 C C . THR A 1 109 ? 15.107 9.823 -19.020 1.00 83.00 109 THR A C 1
ATOM 848 O O . THR A 1 109 ? 15.761 8.825 -18.734 1.00 83.00 109 THR A O 1
ATOM 851 N N . GLU A 1 110 ? 15.295 10.995 -18.412 1.00 83.25 110 GLU A N 1
ATOM 852 C CA . GLU A 1 110 ? 16.319 11.193 -17.374 1.00 83.25 110 GLU A CA 1
ATOM 853 C C . GLU A 1 110 ? 15.910 10.547 -16.047 1.00 83.25 110 GLU A C 1
ATOM 855 O O . GLU A 1 110 ? 16.705 9.817 -15.450 1.00 83.25 110 GLU A O 1
ATOM 860 N N . TYR A 1 111 ? 14.633 10.670 -15.687 1.00 83.25 111 TYR A N 1
ATOM 861 C CA . TYR A 1 111 ? 14.066 10.063 -14.487 1.00 83.25 111 TYR A CA 1
ATOM 862 C C . TYR A 1 111 ? 14.255 8.537 -14.458 1.00 83.25 111 TYR A C 1
ATOM 864 O O . TYR A 1 111 ? 14.680 7.952 -13.458 1.00 83.25 111 TYR A O 1
ATOM 872 N N . TYR A 1 112 ? 13.995 7.859 -15.583 1.00 75.56 112 TYR A N 1
ATOM 873 C CA . TYR A 1 112 ? 14.214 6.415 -15.680 1.00 75.56 112 TYR A CA 1
ATOM 874 C C . TYR A 1 112 ? 15.686 6.032 -15.880 1.00 75.56 112 TYR A C 1
ATOM 876 O O . TYR A 1 112 ? 16.063 4.932 -15.481 1.00 75.56 112 TYR A O 1
ATOM 884 N N . LYS A 1 113 ? 16.539 6.898 -16.449 1.00 76.25 113 LYS A N 1
ATOM 885 C CA . LYS A 1 113 ? 17.991 6.646 -16.550 1.00 76.25 113 LYS A CA 1
ATOM 886 C C . LYS A 1 113 ? 18.661 6.615 -15.180 1.00 76.25 113 LYS A C 1
ATOM 888 O O . LYS A 1 113 ? 19.392 5.665 -14.909 1.00 76.25 113 LYS A O 1
ATOM 893 N N . GLN A 1 114 ? 18.384 7.585 -14.307 1.00 65.06 114 GLN A N 1
ATOM 894 C CA . GLN A 1 114 ? 18.918 7.577 -12.937 1.00 65.06 114 GLN A CA 1
ATOM 895 C C . GLN A 1 114 ? 18.485 6.313 -12.184 1.00 65.06 114 GLN A C 1
ATOM 897 O O . GLN A 1 114 ? 19.305 5.626 -11.579 1.00 65.06 114 GLN A O 1
ATOM 902 N N . ARG A 1 115 ? 17.213 5.921 -12.320 1.00 65.25 115 ARG A N 1
ATOM 903 C CA . ARG A 1 115 ? 16.687 4.680 -11.724 1.00 65.25 115 ARG A CA 1
ATOM 904 C C . ARG A 1 115 ? 17.170 3.397 -12.396 1.00 65.25 115 ARG A C 1
ATOM 906 O O . ARG A 1 115 ? 17.083 2.324 -11.809 1.00 65.25 115 ARG A O 1
ATOM 913 N N . LYS A 1 116 ? 17.663 3.468 -13.632 1.00 57.50 116 LYS A N 1
ATOM 914 C CA . LYS A 1 116 ? 18.373 2.354 -14.265 1.00 57.50 116 LYS A CA 1
ATOM 915 C C . LYS A 1 116 ? 19.772 2.205 -13.664 1.00 57.50 116 LYS A C 1
ATOM 917 O O . LYS A 1 116 ? 20.209 1.075 -13.491 1.00 57.50 116 LYS A O 1
ATOM 922 N N . SER A 1 117 ? 20.428 3.312 -13.301 1.00 54.94 117 SER A N 1
ATOM 923 C CA . SER A 1 117 ? 21.739 3.302 -12.637 1.00 54.94 117 SER A CA 1
ATOM 924 C C . SER A 1 117 ? 21.685 2.671 -11.244 1.00 54.94 117 SER A C 1
ATOM 926 O O . SER A 1 117 ? 22.563 1.890 -10.900 1.00 54.94 117 SER A O 1
ATOM 928 N N . THR A 1 118 ? 20.614 2.892 -10.474 1.00 58.38 118 THR A N 1
ATOM 929 C CA . THR A 1 118 ? 20.427 2.224 -9.170 1.00 58.38 118 THR A CA 1
ATOM 930 C C . THR A 1 118 ? 20.170 0.716 -9.272 1.00 58.38 118 THR A C 1
ATOM 932 O O . THR A 1 118 ? 20.237 0.022 -8.265 1.00 58.38 118 THR A O 1
ATOM 935 N N . ARG A 1 119 ? 19.897 0.196 -10.477 1.00 56.50 119 ARG A N 1
ATOM 936 C CA . ARG A 1 119 ? 19.761 -1.243 -10.775 1.00 56.50 119 ARG A CA 1
ATOM 937 C C . ARG A 1 119 ? 21.037 -1.847 -11.374 1.00 56.50 119 ARG A C 1
ATOM 939 O O . ARG A 1 119 ? 21.007 -2.975 -11.868 1.00 56.50 119 ARG A O 1
ATOM 946 N N . GLU A 1 120 ? 22.132 -1.092 -11.428 1.00 65.12 120 GLU A N 1
ATOM 947 C CA . GLU A 1 120 ? 23.421 -1.629 -11.857 1.00 65.12 120 GLU A CA 1
ATOM 948 C C . GLU A 1 120 ? 24.019 -2.506 -10.754 1.00 65.12 120 GLU A C 1
ATOM 950 O O . GLU A 1 120 ? 23.900 -2.208 -9.567 1.00 65.12 120 GLU A O 1
ATOM 955 N N . LEU A 1 121 ? 24.648 -3.614 -11.153 1.00 64.62 121 LEU A N 1
ATOM 956 C CA . LEU A 1 121 ? 25.300 -4.519 -10.213 1.00 64.62 121 LEU A CA 1
ATOM 957 C C . LEU A 1 121 ? 26.443 -3.765 -9.518 1.00 64.62 121 LEU A C 1
ATOM 959 O O . LEU A 1 121 ? 27.274 -3.146 -10.182 1.00 64.62 121 LEU A O 1
ATOM 963 N N . VAL A 1 122 ? 26.496 -3.843 -8.185 1.00 63.00 122 VAL A N 1
ATOM 964 C CA . VAL A 1 122 ? 27.515 -3.161 -7.361 1.00 63.00 122 VAL A CA 1
ATOM 965 C C . VAL A 1 122 ? 28.939 -3.636 -7.704 1.00 63.00 122 VAL A C 1
ATOM 967 O O . VAL A 1 122 ? 29.894 -2.892 -7.514 1.00 63.00 122 VAL A O 1
ATOM 970 N N . ASN A 1 123 ? 29.078 -4.826 -8.303 1.00 58.50 123 ASN A N 1
ATOM 971 C CA . ASN A 1 123 ? 30.343 -5.382 -8.788 1.00 58.50 123 ASN A CA 1
ATOM 972 C C . ASN A 1 123 ? 30.335 -5.520 -10.320 1.00 58.50 123 ASN A C 1
ATOM 974 O O . ASN A 1 123 ? 29.918 -6.549 -10.852 1.00 58.50 123 ASN A O 1
ATOM 978 N N . ARG A 1 124 ? 30.822 -4.493 -11.031 1.00 57.66 124 ARG A N 1
ATOM 979 C CA . ARG A 1 124 ? 31.056 -4.537 -12.491 1.00 57.66 124 ARG A CA 1
ATOM 980 C C . ARG A 1 124 ? 32.343 -5.270 -12.897 1.00 57.66 124 ARG A C 1
ATOM 982 O O . ARG A 1 124 ? 32.569 -5.452 -14.085 1.00 57.66 124 ARG A O 1
ATOM 989 N N . ASP A 1 125 ? 33.167 -5.697 -11.939 1.00 58.75 125 ASP A N 1
ATOM 990 C CA . ASP A 1 125 ? 34.489 -6.300 -12.198 1.00 58.75 125 ASP A CA 1
ATOM 991 C C . ASP A 1 125 ? 34.437 -7.761 -12.680 1.00 58.75 125 ASP A C 1
ATOM 993 O O . ASP A 1 125 ? 35.466 -8.389 -12.931 1.00 58.75 125 ASP A O 1
ATOM 997 N N . LEU A 1 126 ? 33.239 -8.328 -12.819 1.00 65.56 126 LEU A N 1
ATOM 998 C CA . LEU A 1 126 ? 33.056 -9.641 -13.415 1.00 65.56 126 LEU A CA 1
ATOM 999 C C . LEU A 1 126 ? 33.016 -9.473 -14.941 1.00 65.56 126 LEU A C 1
ATOM 1001 O O . LEU A 1 126 ? 32.177 -8.738 -15.458 1.00 65.56 126 LEU A O 1
ATOM 1005 N N . ASN A 1 127 ? 33.893 -10.176 -15.669 1.00 75.44 127 ASN A N 1
ATOM 1006 C CA . ASN A 1 127 ? 33.833 -10.306 -17.133 1.00 75.44 127 ASN A CA 1
ATOM 1007 C C . ASN A 1 127 ? 32.603 -11.142 -17.540 1.00 75.44 127 ASN A C 1
ATOM 1009 O O . ASN A 1 127 ? 32.728 -12.279 -17.995 1.00 75.44 127 ASN A O 1
ATOM 1013 N N . LEU A 1 128 ? 31.412 -10.601 -17.303 1.00 78.12 128 LEU A N 1
ATOM 1014 C CA . LEU A 1 128 ? 30.134 -11.219 -17.617 1.00 78.12 128 LEU A CA 1
ATOM 1015 C C . LEU A 1 128 ? 29.757 -10.890 -19.054 1.00 78.12 128 LEU A C 1
ATOM 1017 O O . LEU A 1 128 ? 29.973 -9.784 -19.546 1.00 78.12 128 LEU A O 1
ATOM 1021 N N . THR A 1 129 ? 29.139 -11.857 -19.712 1.00 87.50 129 THR A N 1
ATOM 1022 C CA . THR A 1 129 ? 28.382 -11.598 -20.937 1.00 87.50 129 THR A CA 1
ATOM 1023 C C . THR A 1 129 ? 27.115 -10.798 -20.618 1.00 87.50 129 THR A C 1
ATOM 1025 O O . THR A 1 129 ? 26.595 -10.872 -19.502 1.00 87.50 129 THR A O 1
ATOM 1028 N N . ASP A 1 130 ? 26.569 -10.095 -21.614 1.00 84.00 130 ASP A N 1
ATOM 1029 C CA . ASP A 1 130 ? 25.295 -9.367 -21.487 1.00 84.00 130 ASP A CA 1
ATOM 1030 C C . ASP A 1 130 ? 24.159 -10.264 -20.956 1.00 84.00 130 ASP A C 1
ATOM 1032 O O . ASP A 1 130 ? 23.310 -9.825 -20.180 1.00 84.00 130 ASP A O 1
ATOM 1036 N N . GLU A 1 131 ? 24.156 -11.543 -21.346 1.00 85.12 131 GLU A N 1
ATOM 1037 C CA . GLU A 1 131 ? 23.177 -12.534 -20.893 1.00 85.12 131 GLU A CA 1
ATOM 1038 C C . GLU A 1 131 ? 23.325 -12.847 -19.398 1.00 85.12 131 GLU A C 1
ATOM 1040 O O . GLU A 1 131 ? 22.338 -12.841 -18.661 1.00 85.12 131 GLU A O 1
ATOM 1045 N N . GLN A 1 132 ? 24.554 -13.059 -18.923 1.00 84.19 132 GLN A N 1
ATOM 1046 C CA . GLN A 1 132 ? 24.819 -13.308 -17.505 1.00 84.19 132 GLN A CA 1
ATOM 1047 C C . GLN A 1 132 ? 24.504 -12.078 -16.649 1.00 84.19 132 GLN A C 1
ATOM 1049 O O . GLN A 1 132 ? 23.914 -12.212 -15.577 1.00 84.19 132 GLN A O 1
ATOM 1054 N N . GLU A 1 133 ? 24.832 -10.877 -17.132 1.00 84.88 133 GLU A N 1
ATOM 1055 C CA . GLU A 1 133 ? 24.490 -9.635 -16.439 1.00 84.88 133 GLU A CA 1
ATOM 1056 C C . GLU A 1 133 ? 22.965 -9.460 -16.329 1.00 84.88 133 GLU A C 1
ATOM 1058 O O . GLU A 1 133 ? 22.451 -9.083 -15.273 1.00 84.88 133 GLU A O 1
ATOM 1063 N N . ALA A 1 134 ? 22.220 -9.776 -17.394 1.00 84.69 134 ALA A N 1
ATOM 1064 C CA . ALA A 1 134 ? 20.761 -9.719 -17.393 1.00 84.69 134 ALA A CA 1
ATOM 1065 C C . ALA A 1 134 ? 20.136 -10.712 -16.398 1.00 84.69 134 ALA A C 1
ATOM 1067 O O . ALA A 1 134 ? 19.202 -10.343 -15.681 1.00 84.69 134 ALA A O 1
ATOM 1068 N N . ILE A 1 135 ? 20.665 -11.938 -16.320 1.00 85.38 135 ILE A N 1
ATOM 1069 C CA . ILE A 1 135 ? 20.235 -12.952 -15.346 1.00 85.38 135 ILE A CA 1
ATOM 1070 C C . ILE A 1 135 ? 20.489 -12.455 -13.921 1.00 85.38 135 ILE A C 1
ATOM 1072 O O . ILE A 1 135 ? 19.554 -12.398 -13.126 1.00 85.38 135 ILE A O 1
ATOM 1076 N N . MET A 1 136 ? 21.705 -11.992 -13.623 1.00 84.44 136 MET A N 1
ATOM 1077 C CA . MET A 1 136 ? 22.052 -11.483 -12.293 1.00 84.44 136 MET A CA 1
ATOM 1078 C C . MET A 1 136 ? 21.183 -10.292 -11.879 1.00 84.44 136 MET A C 1
ATOM 1080 O O . MET A 1 136 ? 20.710 -10.238 -10.746 1.00 84.44 136 MET A O 1
ATOM 1084 N N . LYS A 1 137 ? 20.921 -9.347 -12.792 1.00 85.12 137 LYS A N 1
ATOM 1085 C CA . LYS A 1 137 ? 20.026 -8.207 -12.526 1.00 85.12 137 LYS A CA 1
ATOM 1086 C C . LYS A 1 137 ? 18.595 -8.657 -12.244 1.00 85.12 137 LYS A C 1
ATOM 1088 O O . LYS A 1 137 ? 17.954 -8.107 -11.351 1.00 85.12 137 LYS A O 1
ATOM 1093 N N . ARG A 1 138 ? 18.078 -9.632 -12.999 1.00 87.94 138 ARG A N 1
ATOM 1094 C CA . ARG A 1 138 ? 16.734 -10.184 -12.778 1.00 87.94 138 ARG A CA 1
ATOM 1095 C C . ARG A 1 138 ? 16.644 -10.841 -11.405 1.00 87.94 138 ARG A C 1
ATOM 1097 O O . ARG A 1 138 ? 15.690 -10.582 -10.677 1.00 87.94 138 ARG A O 1
ATOM 1104 N N . ASP A 1 139 ? 17.635 -11.653 -11.061 1.00 86.88 139 ASP A N 1
ATOM 1105 C CA . ASP A 1 139 ? 17.657 -12.373 -9.795 1.00 86.88 139 ASP A CA 1
ATOM 1106 C C . ASP A 1 139 ? 17.791 -11.389 -8.623 1.00 86.88 139 ASP A C 1
ATOM 1108 O O . ASP A 1 139 ? 17.065 -11.516 -7.641 1.00 86.88 139 ASP A O 1
ATOM 1112 N N . GLN A 1 140 ? 18.610 -10.339 -8.751 1.00 87.25 140 GLN A N 1
ATOM 1113 C CA . GLN A 1 140 ? 18.694 -9.257 -7.764 1.00 87.25 140 GLN A CA 1
ATOM 1114 C C . GLN A 1 140 ? 17.333 -8.578 -7.544 1.00 87.25 140 GLN A C 1
ATOM 1116 O O . GLN A 1 140 ? 16.865 -8.494 -6.412 1.00 87.25 140 GLN A O 1
ATOM 1121 N N . VAL A 1 141 ? 16.660 -8.152 -8.621 1.00 89.19 141 VAL A N 1
ATOM 1122 C CA . VAL A 1 141 ? 15.339 -7.501 -8.534 1.00 89.19 141 VAL A CA 1
ATOM 1123 C C . VAL A 1 141 ? 14.300 -8.419 -7.888 1.00 89.19 141 VAL A C 1
ATOM 1125 O O . VAL A 1 141 ? 13.459 -7.952 -7.122 1.00 89.19 141 VAL A O 1
ATOM 1128 N N . TYR A 1 142 ? 14.345 -9.718 -8.186 1.00 91.69 142 TYR A N 1
ATOM 1129 C CA . TYR A 1 142 ? 13.458 -10.697 -7.570 1.00 91.69 142 TYR A CA 1
ATOM 1130 C C . TYR A 1 142 ? 13.688 -10.810 -6.054 1.00 91.69 142 TYR A C 1
ATOM 1132 O O . TYR A 1 142 ? 12.726 -10.768 -5.289 1.00 91.69 142 TYR A O 1
ATOM 1140 N N . HIS A 1 143 ? 14.944 -10.902 -5.609 1.00 88.94 143 HIS A N 1
ATOM 1141 C CA . HIS A 1 143 ? 15.262 -10.988 -4.180 1.00 88.94 143 HIS A CA 1
ATOM 1142 C C . HIS A 1 143 ? 14.930 -9.696 -3.430 1.00 88.94 143 HIS A C 1
ATOM 1144 O O . HIS A 1 143 ? 14.444 -9.761 -2.303 1.00 88.94 143 HIS A O 1
ATOM 1150 N N . ASP A 1 144 ? 15.140 -8.534 -4.051 1.00 92.00 144 ASP A N 1
ATOM 1151 C CA . ASP A 1 144 ? 14.755 -7.248 -3.467 1.00 92.00 144 ASP A CA 1
ATOM 1152 C C . ASP A 1 144 ? 13.228 -7.144 -3.308 1.00 92.00 144 ASP A C 1
ATOM 1154 O O . ASP A 1 144 ? 12.754 -6.691 -2.270 1.00 92.00 144 ASP A O 1
ATOM 1158 N N . MET A 1 145 ? 12.456 -7.633 -4.288 1.00 94.06 145 MET A N 1
ATOM 1159 C CA . MET A 1 145 ? 10.990 -7.727 -4.204 1.00 94.06 145 MET A CA 1
ATOM 1160 C C . MET A 1 145 ? 10.534 -8.685 -3.096 1.00 94.06 145 MET A C 1
ATOM 1162 O O . MET A 1 145 ? 9.591 -8.392 -2.369 1.00 94.06 145 MET A O 1
ATOM 1166 N N . LEU A 1 146 ? 11.173 -9.851 -2.977 1.00 93.69 146 LEU A N 1
ATOM 1167 C CA . LEU A 1 146 ? 10.822 -10.820 -1.942 1.00 93.69 146 LEU A CA 1
ATOM 1168 C C . LEU A 1 146 ? 11.091 -10.245 -0.547 1.00 93.69 146 LEU A C 1
ATOM 1170 O O . LEU A 1 146 ? 10.237 -10.345 0.327 1.00 93.69 146 LEU A O 1
ATOM 1174 N N . ARG A 1 147 ? 12.244 -9.592 -0.366 1.00 94.38 147 ARG A N 1
ATOM 1175 C CA . ARG A 1 147 ? 12.606 -8.937 0.893 1.00 94.38 147 ARG A CA 1
ATOM 1176 C C . ARG A 1 147 ? 11.624 -7.828 1.257 1.00 94.38 147 ARG A C 1
ATOM 1178 O O . ARG A 1 147 ? 11.168 -7.787 2.394 1.00 94.38 147 ARG A O 1
ATOM 1185 N N . SER A 1 148 ? 11.282 -6.952 0.310 1.00 96.69 148 SER A N 1
ATOM 1186 C CA . SER A 1 148 ? 10.341 -5.865 0.591 1.00 96.69 148 SER A CA 1
ATOM 1187 C C . SER A 1 148 ? 8.946 -6.388 0.947 1.00 96.69 148 SER A C 1
ATOM 1189 O O . SER A 1 148 ? 8.279 -5.811 1.802 1.00 96.69 148 SER A O 1
ATOM 1191 N N . GLU A 1 149 ? 8.517 -7.509 0.360 1.00 97.94 149 GLU A N 1
ATOM 1192 C CA . GLU A 1 149 ? 7.264 -8.169 0.739 1.00 97.94 149 GLU A CA 1
ATOM 1193 C C . GLU A 1 149 ? 7.334 -8.771 2.155 1.00 97.94 149 GLU A C 1
ATOM 1195 O O . GLU A 1 149 ? 6.375 -8.655 2.917 1.00 97.94 149 GLU A O 1
ATOM 1200 N N . GLU A 1 150 ? 8.455 -9.387 2.543 1.00 98.00 150 GLU A N 1
ATOM 1201 C CA . GLU A 1 150 ? 8.662 -9.898 3.908 1.00 98.00 150 GLU A CA 1
ATOM 1202 C C . GLU A 1 150 ? 8.613 -8.775 4.955 1.00 98.00 150 GLU A C 1
ATOM 1204 O O . GLU A 1 150 ? 7.964 -8.921 5.998 1.00 98.00 150 GLU A O 1
ATOM 1209 N N . GLU A 1 151 ? 9.256 -7.643 4.663 1.00 98.31 151 GLU A N 1
ATOM 1210 C CA . GLU A 1 151 ? 9.229 -6.438 5.495 1.00 98.31 151 GLU A CA 1
ATOM 1211 C C . GLU A 1 151 ? 7.802 -5.888 5.618 1.00 98.31 151 GLU A C 1
ATOM 1213 O O . GLU A 1 151 ? 7.306 -5.710 6.734 1.00 98.31 151 GLU A O 1
ATOM 1218 N N . PHE A 1 152 ? 7.098 -5.731 4.494 1.00 98.31 152 PHE A N 1
ATOM 1219 C CA . PHE A 1 152 ? 5.715 -5.254 4.470 1.00 98.31 152 PHE A CA 1
ATOM 1220 C C . PHE A 1 152 ? 4.765 -6.161 5.269 1.00 98.31 152 PHE A C 1
ATOM 1222 O O . PHE A 1 152 ? 3.951 -5.683 6.065 1.00 98.31 152 PHE A O 1
ATOM 1229 N N . VAL A 1 153 ? 4.882 -7.485 5.116 1.00 98.56 153 VAL A N 1
ATOM 1230 C CA . VAL A 1 153 ? 4.109 -8.460 5.902 1.00 98.56 153 VAL A CA 1
ATOM 1231 C C . VAL A 1 153 ? 4.375 -8.295 7.397 1.00 98.56 153 VAL A C 1
ATOM 1233 O O . VAL A 1 153 ? 3.440 -8.355 8.198 1.00 98.56 153 VAL A O 1
ATOM 1236 N N . ASN A 1 154 ? 5.630 -8.075 7.790 1.00 98.25 154 ASN A N 1
ATOM 1237 C CA . ASN A 1 154 ? 6.000 -7.898 9.189 1.00 98.25 154 ASN A CA 1
ATOM 1238 C C . ASN A 1 154 ? 5.452 -6.591 9.792 1.00 98.25 154 ASN A C 1
ATOM 1240 O O . ASN A 1 154 ? 4.968 -6.592 10.929 1.00 98.25 154 ASN A O 1
ATOM 1244 N N . GLU A 1 155 ? 5.485 -5.491 9.043 1.00 98.06 155 GLU A N 1
ATOM 1245 C CA . GLU A 1 155 ? 4.874 -4.221 9.452 1.00 98.06 155 GLU A CA 1
ATOM 1246 C C . GLU A 1 155 ? 3.362 -4.373 9.626 1.00 98.06 155 GLU A C 1
ATOM 1248 O O . GLU A 1 155 ? 2.800 -4.018 10.666 1.00 98.06 155 GLU A O 1
ATOM 1253 N N . LEU A 1 156 ? 2.702 -4.998 8.651 1.00 98.00 156 LEU A N 1
ATOM 1254 C CA . LEU A 1 156 ? 1.264 -5.219 8.690 1.00 98.00 156 LEU A CA 1
ATOM 1255 C C . LEU A 1 156 ? 0.858 -6.161 9.836 1.00 98.00 156 LEU A C 1
ATOM 1257 O O . LEU A 1 156 ? -0.165 -5.933 10.487 1.00 98.00 156 LEU A O 1
ATOM 1261 N N . ARG A 1 157 ? 1.679 -7.175 10.140 1.00 98.12 157 ARG A N 1
ATOM 1262 C CA . ARG A 1 157 ? 1.518 -8.020 11.331 1.00 98.12 157 ARG A CA 1
ATOM 1263 C C . ARG A 1 157 ? 1.584 -7.195 12.608 1.00 98.12 157 ARG A C 1
ATOM 1265 O O . ARG A 1 157 ? 0.718 -7.355 13.456 1.00 98.12 157 ARG A O 1
ATOM 1272 N N . THR A 1 158 ? 2.568 -6.306 12.729 1.00 97.50 158 THR A N 1
ATOM 1273 C CA . THR A 1 158 ? 2.718 -5.429 13.902 1.00 97.50 158 THR A CA 1
ATOM 1274 C C . THR A 1 158 ? 1.459 -4.591 14.118 1.00 97.50 158 THR A C 1
ATOM 1276 O O . THR A 1 158 ? 0.923 -4.553 15.221 1.00 97.50 158 THR A O 1
ATOM 1279 N N . VAL A 1 159 ? 0.910 -3.997 13.053 1.00 96.12 159 VAL A N 1
ATOM 1280 C CA . VAL A 1 159 ? -0.346 -3.232 13.134 1.00 96.12 159 VAL A CA 1
ATOM 1281 C C . VAL A 1 159 ? -1.513 -4.100 13.621 1.00 96.12 159 VAL A C 1
ATOM 1283 O O . VAL A 1 159 ? -2.300 -3.668 14.466 1.00 96.12 159 VAL A O 1
ATOM 1286 N N . VAL A 1 160 ? -1.637 -5.325 13.104 1.00 97.19 160 VAL A N 1
ATOM 1287 C CA . VAL A 1 160 ? -2.708 -6.251 13.499 1.00 97.19 160 VAL A CA 1
ATOM 1288 C C . VAL A 1 160 ? -2.545 -6.717 14.951 1.00 97.19 160 VAL A C 1
ATOM 1290 O O . VAL A 1 160 ? -3.505 -6.677 15.722 1.00 97.19 160 VAL A O 1
ATOM 1293 N N . ASP A 1 161 ? -1.346 -7.133 15.341 1.00 96.44 161 ASP A N 1
ATOM 1294 C CA . ASP A 1 161 ? -1.088 -7.724 16.655 1.00 96.44 161 ASP A CA 1
ATOM 1295 C C . ASP A 1 161 ? -1.088 -6.688 17.787 1.00 96.44 161 ASP A C 1
ATOM 1297 O O . ASP A 1 161 ? -1.422 -7.046 18.919 1.00 96.44 161 ASP A O 1
ATOM 1301 N N . THR A 1 162 ? -0.777 -5.423 17.488 1.00 95.38 162 THR A N 1
ATOM 1302 C CA . THR A 1 162 ? -0.842 -4.314 18.449 1.00 95.38 162 THR A CA 1
ATOM 1303 C C . THR A 1 162 ? -2.238 -3.694 18.478 1.00 95.38 162 THR A C 1
ATOM 1305 O O . THR A 1 162 ? -2.959 -3.816 19.466 1.00 95.38 162 THR A O 1
ATOM 1308 N N . TYR A 1 163 ? -2.673 -3.065 17.383 1.00 95.56 163 TYR A N 1
ATOM 1309 C CA . TYR A 1 163 ? -3.855 -2.198 17.412 1.00 95.56 163 TYR A CA 1
ATOM 1310 C C . TYR A 1 163 ? -5.158 -2.955 17.200 1.00 95.56 163 TYR A C 1
ATOM 1312 O O . TYR A 1 163 ? -6.132 -2.748 17.924 1.00 95.56 163 TYR A O 1
ATOM 1320 N N . VAL A 1 164 ? -5.199 -3.863 16.223 1.00 95.19 164 VAL A N 1
ATOM 1321 C CA . VAL A 1 164 ? -6.430 -4.617 15.948 1.00 95.19 164 VAL A CA 1
ATOM 1322 C C . VAL A 1 164 ? -6.755 -5.553 17.112 1.00 95.19 164 VAL A C 1
ATOM 1324 O O . VAL A 1 164 ? -7.920 -5.691 17.479 1.00 95.19 164 VAL A O 1
ATOM 1327 N N . LYS A 1 165 ? -5.731 -6.148 17.733 1.00 93.25 165 LYS A N 1
ATOM 1328 C CA . LYS A 1 165 ? -5.890 -6.953 18.945 1.00 93.25 165 LYS A CA 1
ATOM 1329 C C . LYS A 1 165 ? -6.363 -6.126 20.145 1.00 93.25 165 LYS A C 1
ATOM 1331 O O . LYS A 1 165 ? -7.247 -6.591 20.856 1.00 93.25 165 LYS A O 1
ATOM 1336 N N . ALA A 1 166 ? -5.835 -4.916 20.352 1.00 94.69 166 ALA A N 1
ATOM 1337 C CA . ALA A 1 166 ? -6.306 -4.021 21.414 1.00 94.69 166 ALA A CA 1
ATOM 1338 C C . ALA A 1 166 ? -7.782 -3.628 21.226 1.00 94.69 166 ALA A C 1
ATOM 1340 O O . ALA A 1 166 ? -8.559 -3.635 22.176 1.00 94.69 166 ALA A O 1
ATOM 1341 N N . LEU A 1 167 ? -8.205 -3.378 19.983 1.00 94.75 167 LEU A N 1
ATOM 1342 C CA . LEU A 1 167 ? -9.606 -3.112 19.634 1.00 94.75 167 LEU A CA 1
ATOM 1343 C C . LEU A 1 167 ? -10.523 -4.345 19.782 1.00 94.75 167 LEU A C 1
ATOM 1345 O O . LEU A 1 167 ? -11.749 -4.213 19.784 1.00 94.75 167 LEU A O 1
ATOM 1349 N N . ASP A 1 168 ? -9.964 -5.551 19.887 1.00 92.06 168 ASP A N 1
ATOM 1350 C CA . ASP A 1 168 ? -10.707 -6.775 20.190 1.00 92.06 168 ASP A CA 1
ATOM 1351 C C . ASP A 1 168 ? -10.923 -7.008 21.697 1.00 92.06 168 ASP A C 1
ATOM 1353 O O . ASP A 1 168 ? -11.713 -7.889 22.048 1.00 92.06 168 ASP A O 1
ATOM 1357 N N . ASP A 1 169 ? -10.306 -6.211 22.580 1.00 91.75 169 ASP A N 1
ATOM 1358 C CA . ASP A 1 169 ? -10.514 -6.307 24.029 1.00 91.75 169 ASP A CA 1
ATOM 1359 C C . ASP A 1 169 ? -11.969 -5.934 24.400 1.00 91.75 169 ASP A C 1
ATOM 1361 O O . ASP A 1 169 ? -12.480 -4.893 23.977 1.00 91.75 169 ASP A O 1
ATOM 1365 N N . PRO A 1 170 ? -12.686 -6.764 25.181 1.00 90.38 170 PRO A N 1
ATOM 1366 C CA . PRO A 1 170 ? -14.053 -6.460 25.599 1.00 90.38 170 PRO A CA 1
ATOM 1367 C C . PRO A 1 170 ? -14.177 -5.245 26.538 1.00 90.38 170 PRO A C 1
ATOM 1369 O O . PRO A 1 170 ? -15.289 -4.737 26.686 1.00 90.38 170 PRO A O 1
ATOM 1372 N N . ASN A 1 171 ? -13.081 -4.793 27.157 1.00 91.69 171 ASN A N 1
ATOM 1373 C CA . ASN A 1 171 ? -13.039 -3.715 28.151 1.00 91.69 171 ASN A CA 1
ATOM 1374 C C . ASN A 1 171 ? -12.653 -2.343 27.568 1.00 91.69 171 ASN A C 1
ATOM 1376 O O . ASN A 1 171 ? -12.357 -1.420 28.329 1.00 91.69 171 ASN A O 1
ATOM 1380 N N . ILE A 1 172 ? -12.632 -2.187 26.242 1.00 94.00 172 ILE A N 1
ATOM 1381 C CA . ILE A 1 172 ? -12.417 -0.874 25.620 1.00 94.00 172 ILE A CA 1
ATOM 1382 C C . ILE A 1 172 ? -13.578 0.095 25.930 1.00 94.00 172 ILE A C 1
ATOM 1384 O O . ILE A 1 172 ? -14.716 -0.357 26.091 1.00 94.00 172 ILE A O 1
ATOM 1388 N N . PRO A 1 173 ? -13.331 1.421 25.967 1.00 93.75 173 PRO A N 1
ATOM 1389 C CA . PRO A 1 173 ? -14.383 2.431 26.095 1.00 93.75 173 PRO A CA 1
ATOM 1390 C C . PRO A 1 173 ? -15.495 2.273 25.048 1.00 93.75 173 PRO A C 1
ATOM 1392 O O . PRO A 1 173 ? -15.223 1.948 23.886 1.00 93.75 173 PRO A O 1
ATOM 1395 N N . ASP A 1 174 ? -16.743 2.547 25.437 1.00 93.75 174 ASP A N 1
ATOM 1396 C CA . ASP A 1 174 ? -17.913 2.379 24.566 1.00 93.75 174 ASP A CA 1
ATOM 1397 C C . ASP A 1 174 ? -17.814 3.243 23.300 1.00 93.75 174 ASP A C 1
ATOM 1399 O O . ASP A 1 174 ? -18.151 2.783 22.206 1.00 93.75 174 ASP A O 1
ATOM 1403 N N . GLU A 1 175 ? -17.266 4.457 23.406 1.00 92.31 175 GLU A N 1
ATOM 1404 C CA . GLU A 1 175 ? -17.017 5.338 22.263 1.00 92.31 175 GLU A CA 1
ATOM 1405 C C . GLU A 1 175 ? -16.137 4.651 21.207 1.00 92.31 175 GLU A C 1
ATOM 1407 O O . GLU A 1 175 ? -16.461 4.665 20.019 1.00 92.31 175 GLU A O 1
ATOM 1412 N N . ILE A 1 176 ? -15.078 3.960 21.635 1.00 95.06 176 ILE A N 1
ATOM 1413 C CA . ILE A 1 176 ? -14.159 3.235 20.745 1.00 95.06 176 ILE A CA 1
ATOM 1414 C C . ILE A 1 176 ? -14.839 1.993 20.182 1.00 95.06 176 ILE A C 1
ATOM 1416 O O . ILE A 1 176 ? -14.737 1.707 18.987 1.00 95.06 176 ILE A O 1
ATOM 1420 N N . LYS A 1 177 ? -15.605 1.287 21.017 1.00 95.12 177 LYS A N 1
ATOM 1421 C CA . LYS A 1 177 ? -16.371 0.106 20.616 1.00 95.12 177 LYS A CA 1
ATOM 1422 C C . LYS A 1 177 ? -17.330 0.402 19.464 1.00 95.12 177 LYS A C 1
ATOM 1424 O O . LYS A 1 177 ? -17.457 -0.428 18.567 1.00 95.12 177 LYS A O 1
ATOM 1429 N N . THR A 1 178 ? -17.950 1.587 19.433 1.00 95.00 178 THR A N 1
ATOM 1430 C CA . THR A 1 178 ? -18.835 1.990 18.321 1.00 95.00 178 THR A CA 1
ATOM 1431 C C . THR A 1 178 ? -18.104 2.241 17.000 1.00 95.00 178 THR A C 1
ATOM 1433 O O . THR A 1 178 ? -18.700 2.060 15.938 1.00 95.00 178 THR A O 1
ATOM 1436 N N . GLN A 1 179 ? -16.827 2.637 17.037 1.00 95.00 179 GLN A N 1
ATOM 1437 C CA . GLN A 1 179 ? -16.018 2.901 15.837 1.00 95.00 179 GLN A CA 1
ATOM 1438 C C . GLN A 1 179 ? -15.080 1.741 15.470 1.00 95.00 179 GLN A C 1
ATOM 1440 O O . GLN A 1 179 ? -14.437 1.789 14.422 1.00 95.00 179 GLN A O 1
ATOM 1445 N N . LYS A 1 180 ? -15.026 0.685 16.291 1.00 94.69 180 LYS A N 1
ATOM 1446 C CA . LYS A 1 180 ? -14.120 -0.464 16.163 1.00 94.69 180 LYS A CA 1
ATOM 1447 C C . LYS A 1 180 ? -14.001 -0.995 14.735 1.00 94.69 180 LYS A C 1
ATOM 1449 O O . LYS A 1 180 ? -12.899 -1.059 14.199 1.00 94.69 180 LYS A O 1
ATOM 1454 N N . ASP A 1 181 ? -15.117 -1.363 14.109 1.00 94.94 181 ASP A N 1
ATOM 1455 C CA . ASP A 1 181 ? -15.090 -1.989 12.780 1.00 94.94 181 ASP A CA 1
ATOM 1456 C C . ASP A 1 181 ? -14.554 -1.035 11.702 1.00 94.94 181 ASP A C 1
ATOM 1458 O O . ASP A 1 181 ? -13.883 -1.466 10.763 1.00 94.94 181 ASP A O 1
ATOM 1462 N N . LYS A 1 182 ? -14.785 0.275 11.864 1.00 95.81 182 LYS A N 1
ATOM 1463 C CA . LYS A 1 182 ? -14.224 1.295 10.973 1.00 95.81 182 LYS A CA 1
ATOM 1464 C C . LYS A 1 182 ? -12.721 1.437 11.173 1.00 95.81 182 LYS A C 1
ATOM 1466 O O . LYS A 1 182 ? -12.006 1.508 10.185 1.00 95.81 182 LYS A O 1
ATOM 1471 N N . LEU A 1 183 ? -12.248 1.440 12.421 1.00 95.88 183 LEU A N 1
ATOM 1472 C CA . LEU A 1 183 ? -10.822 1.534 12.755 1.00 95.88 183 LEU A CA 1
ATOM 1473 C C . LEU A 1 183 ? -10.036 0.304 12.268 1.00 95.88 183 LEU A C 1
ATOM 1475 O O . LEU A 1 183 ? -8.937 0.445 11.742 1.00 95.88 183 LEU A O 1
ATOM 1479 N N . ILE A 1 184 ? -10.610 -0.898 12.392 1.00 96.06 184 ILE A N 1
ATOM 1480 C CA . ILE A 1 184 ? -9.984 -2.151 11.933 1.00 96.06 184 ILE A CA 1
ATOM 1481 C C . ILE A 1 184 ? -9.951 -2.244 10.397 1.00 96.06 184 ILE A C 1
ATOM 1483 O O . ILE A 1 184 ? -9.042 -2.865 9.832 1.00 96.06 184 ILE A O 1
ATOM 1487 N N . MET A 1 185 ? -10.934 -1.653 9.707 1.00 96.44 185 MET A N 1
ATOM 148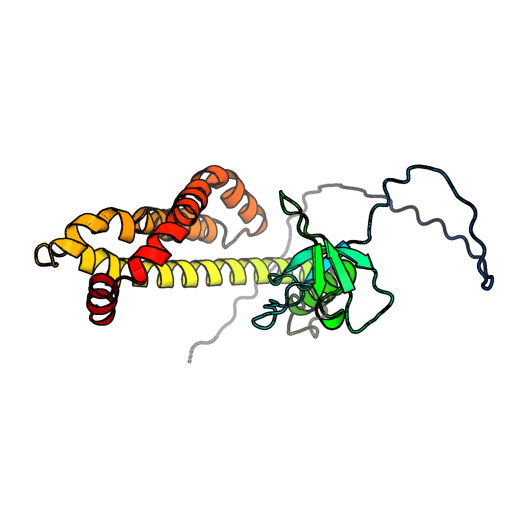8 C CA . MET A 1 185 ? -11.118 -1.771 8.256 1.00 96.44 185 MET A CA 1
ATOM 1489 C C . MET A 1 185 ? -11.036 -3.244 7.799 1.00 96.44 185 MET A C 1
ATOM 1491 O O . MET A 1 185 ? -11.676 -4.136 8.356 1.00 96.44 185 MET A O 1
ATOM 1495 N N . ASN A 1 186 ? -10.229 -3.527 6.774 1.00 97.31 186 ASN A N 1
ATOM 1496 C CA . ASN A 1 186 ? -9.931 -4.864 6.279 1.00 97.31 186 ASN A CA 1
ATOM 1497 C C . ASN A 1 186 ? -8.492 -5.315 6.605 1.00 97.31 186 ASN A C 1
ATOM 1499 O O . ASN A 1 186 ? -7.997 -6.235 5.951 1.00 97.31 186 ASN A O 1
ATOM 1503 N N . LEU A 1 187 ? -7.836 -4.741 7.626 1.00 97.44 187 LEU A N 1
ATOM 1504 C CA . LEU A 1 187 ? -6.426 -5.010 7.962 1.00 97.44 187 LEU A CA 1
ATOM 1505 C C . LEU A 1 187 ? -6.117 -6.503 8.153 1.00 97.44 187 LEU A C 1
ATOM 1507 O O . LEU A 1 187 ? -5.141 -7.003 7.602 1.00 97.44 187 LEU A O 1
ATOM 1511 N N . LYS A 1 188 ? -6.987 -7.258 8.843 1.00 97.12 188 LYS A N 1
ATOM 1512 C CA . LYS A 1 188 ? -6.814 -8.718 9.012 1.00 97.12 188 LYS A CA 1
ATOM 1513 C C . LYS A 1 188 ? -6.821 -9.467 7.674 1.00 97.12 188 LYS A C 1
ATOM 1515 O O . LYS A 1 188 ? -6.054 -10.408 7.485 1.00 97.12 188 LYS A O 1
ATOM 1520 N N . LYS A 1 189 ? -7.693 -9.058 6.742 1.00 98.00 189 LYS A N 1
ATOM 1521 C CA . LYS A 1 189 ? -7.786 -9.667 5.405 1.00 98.00 189 LYS A CA 1
ATOM 1522 C C . LYS A 1 189 ? -6.560 -9.316 4.567 1.00 98.00 189 LYS A C 1
ATOM 1524 O O . LYS A 1 189 ? -6.025 -10.203 3.910 1.00 98.00 189 LYS A O 1
ATOM 1529 N N . LEU A 1 190 ? -6.106 -8.063 4.637 1.00 98.31 190 LEU A N 1
ATOM 1530 C CA . LEU A 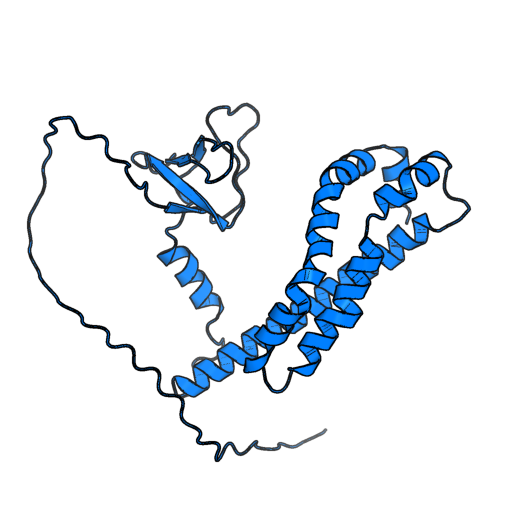1 190 ? -4.913 -7.591 3.939 1.00 98.31 190 LEU A CA 1
ATOM 1531 C C . LEU A 1 190 ? -3.660 -8.324 4.436 1.00 98.31 190 LEU A C 1
ATOM 1533 O O . LEU A 1 190 ? -2.917 -8.875 3.629 1.00 98.31 190 LEU A O 1
ATOM 1537 N N . HIS A 1 191 ? -3.493 -8.440 5.758 1.00 98.44 191 HIS A N 1
ATOM 1538 C CA . HIS A 1 191 ? -2.401 -9.204 6.363 1.00 98.44 191 HIS A CA 1
ATOM 1539 C C . HIS A 1 191 ? -2.416 -10.660 5.904 1.00 98.44 191 HIS A C 1
ATOM 1541 O O . HIS A 1 191 ? -1.399 -11.182 5.460 1.00 98.44 191 HIS A O 1
ATOM 1547 N N . ASN A 1 192 ? -3.580 -11.316 5.952 1.00 98.31 192 ASN A N 1
ATOM 1548 C CA . ASN A 1 192 ? -3.694 -12.700 5.508 1.00 98.31 192 ASN A CA 1
ATOM 1549 C C . ASN A 1 192 ? -3.364 -12.866 4.017 1.00 98.31 192 ASN A C 1
ATOM 1551 O O . ASN A 1 192 ? -2.685 -13.823 3.654 1.00 98.31 192 ASN A O 1
ATOM 1555 N N . PHE A 1 193 ? -3.833 -11.956 3.162 1.00 98.56 193 PHE A N 1
ATOM 1556 C CA . PHE A 1 193 ? -3.507 -11.979 1.740 1.00 98.56 193 PHE A CA 1
ATOM 1557 C C . PHE A 1 193 ? -1.992 -11.892 1.523 1.00 98.56 193 PHE A C 1
ATOM 1559 O O . PHE A 1 193 ? -1.418 -12.782 0.894 1.00 98.56 193 PHE A O 1
ATOM 1566 N N . HIS A 1 194 ? -1.331 -10.897 2.109 1.00 98.56 194 HIS A N 1
ATOM 1567 C CA . HIS A 1 194 ? 0.105 -10.720 1.922 1.00 98.56 194 HIS A CA 1
ATOM 1568 C C . HIS A 1 194 ? 0.921 -11.868 2.539 1.00 98.56 194 HIS A C 1
ATOM 1570 O O . HIS A 1 194 ? 1.707 -12.512 1.849 1.00 98.56 194 HIS A O 1
ATOM 1576 N N . ALA A 1 195 ? 0.657 -12.234 3.796 1.00 98.25 195 ALA A N 1
ATOM 1577 C CA . ALA A 1 195 ? 1.437 -13.244 4.514 1.00 98.25 195 ALA A CA 1
ATOM 1578 C C . ALA A 1 195 ? 1.235 -14.674 3.985 1.00 98.25 195 ALA A C 1
ATOM 1580 O O . ALA A 1 195 ? 2.177 -15.464 3.913 1.00 98.25 195 ALA A O 1
ATOM 1581 N N . ASN A 1 196 ? -0.006 -15.046 3.647 1.00 97.62 196 ASN A N 1
ATOM 1582 C CA . ASN A 1 196 ? -0.351 -16.439 3.354 1.00 97.62 196 ASN A CA 1
ATOM 1583 C C . ASN A 1 196 ? -0.580 -16.737 1.877 1.00 97.62 196 ASN A C 1
ATOM 1585 O O . ASN A 1 196 ? -0.601 -17.916 1.522 1.00 97.62 196 ASN A O 1
ATOM 1589 N N . ILE A 1 197 ? -0.755 -15.720 1.033 1.00 96.81 197 ILE A N 1
ATOM 1590 C CA . ILE A 1 197 ? -1.048 -15.906 -0.391 1.00 96.81 197 ILE A CA 1
ATOM 1591 C C . ILE A 1 197 ? 0.058 -15.285 -1.241 1.00 96.81 197 ILE A C 1
ATOM 1593 O O . ILE A 1 197 ? 0.676 -16.000 -2.032 1.00 96.81 197 ILE A O 1
ATOM 1597 N N . MET A 1 198 ? 0.335 -13.991 -1.064 1.00 96.62 198 MET A N 1
ATOM 1598 C CA . MET A 1 198 ? 1.318 -13.273 -1.875 1.00 96.62 198 MET A CA 1
ATOM 1599 C C . MET A 1 198 ? 2.740 -13.749 -1.579 1.00 96.62 198 MET A C 1
ATOM 1601 O O . MET A 1 198 ? 3.389 -14.287 -2.474 1.00 96.62 198 MET A O 1
ATOM 1605 N N . LEU A 1 199 ? 3.189 -13.660 -0.324 1.00 97.06 199 LEU A N 1
ATOM 1606 C CA . LEU A 1 199 ? 4.546 -14.032 0.077 1.00 97.06 199 LEU A CA 1
ATOM 1607 C C . LEU A 1 199 ? 4.865 -15.495 -0.263 1.00 97.06 199 LEU A C 1
ATOM 1609 O O . LEU A 1 199 ? 5.880 -15.778 -0.894 1.00 97.06 199 LEU A O 1
ATOM 1613 N N . LYS A 1 200 ? 3.955 -16.428 0.046 1.00 94.81 200 LYS A N 1
ATOM 1614 C CA . LYS A 1 200 ? 4.116 -17.847 -0.329 1.00 94.81 200 LYS A CA 1
ATOM 1615 C C . LYS A 1 200 ? 4.116 -18.052 -1.846 1.00 94.81 200 LYS A C 1
ATOM 1617 O O . LYS A 1 200 ? 4.836 -18.905 -2.358 1.00 94.81 200 LYS A O 1
ATOM 1622 N N . GLY A 1 201 ? 3.307 -17.277 -2.569 1.00 93.00 201 GLY A N 1
ATOM 1623 C CA . GLY A 1 201 ? 3.259 -17.291 -4.028 1.00 93.00 201 GLY A CA 1
ATOM 1624 C C . GLY A 1 201 ? 4.525 -16.740 -4.685 1.00 93.00 201 GLY A C 1
ATOM 1625 O O . GLY A 1 201 ? 4.871 -17.195 -5.773 1.00 93.00 201 GLY A O 1
ATOM 1626 N N . LEU A 1 202 ? 5.212 -15.790 -4.045 1.00 93.75 202 LEU A N 1
ATOM 1627 C CA . LEU A 1 202 ? 6.543 -15.346 -4.451 1.00 93.75 202 LEU A CA 1
ATOM 1628 C C . LEU A 1 202 ? 7.570 -16.434 -4.137 1.00 93.75 202 LEU A C 1
ATOM 1630 O O . LEU A 1 202 ? 8.209 -16.917 -5.061 1.00 93.75 202 LEU A O 1
ATOM 1634 N N . GLN A 1 203 ? 7.636 -16.911 -2.889 1.00 92.56 203 GLN A N 1
ATOM 1635 C CA . GLN A 1 203 ? 8.583 -17.945 -2.444 1.00 92.56 203 GLN A CA 1
ATOM 1636 C C . GLN A 1 203 ? 8.556 -19.214 -3.310 1.00 92.56 203 GLN A C 1
ATOM 1638 O O . GLN A 1 203 ? 9.604 -19.799 -3.556 1.00 92.56 203 GLN A O 1
ATOM 1643 N N . TYR A 1 204 ? 7.390 -19.614 -3.831 1.00 88.75 204 TYR A N 1
ATOM 1644 C CA . TYR A 1 204 ? 7.271 -20.757 -4.746 1.00 88.75 204 TYR A CA 1
ATOM 1645 C C . TYR A 1 204 ? 8.129 -20.631 -6.022 1.00 88.75 204 TYR A C 1
ATOM 1647 O O . TYR A 1 204 ? 8.543 -21.642 -6.584 1.00 88.75 204 TYR A O 1
ATOM 1655 N N . TYR A 1 205 ? 8.397 -19.407 -6.487 1.00 85.00 205 TYR A N 1
ATOM 1656 C CA . TYR A 1 205 ? 9.200 -19.128 -7.680 1.00 85.00 205 TYR A CA 1
ATOM 1657 C C . TYR A 1 205 ? 10.625 -18.653 -7.356 1.00 85.00 205 TYR A C 1
ATOM 1659 O O . TYR A 1 205 ? 11.265 -18.066 -8.230 1.00 85.00 205 TYR A O 1
ATOM 1667 N N . SER A 1 206 ? 11.149 -18.929 -6.151 1.00 81.81 206 SER A N 1
ATOM 1668 C CA . SER A 1 206 ? 12.528 -18.567 -5.770 1.00 81.81 206 SER A CA 1
ATOM 1669 C C . SER A 1 206 ? 13.574 -19.062 -6.762 1.00 81.81 206 SER A C 1
ATOM 1671 O O . SER A 1 206 ? 14.529 -18.348 -7.053 1.00 81.81 206 SER A O 1
ATOM 1673 N N . ASP A 1 207 ? 13.341 -20.244 -7.329 1.00 79.56 207 ASP A N 1
ATOM 1674 C CA . ASP A 1 207 ? 14.290 -20.926 -8.208 1.00 79.56 207 ASP A CA 1
ATOM 1675 C C . ASP A 1 207 ? 13.999 -20.672 -9.700 1.00 79.56 207 ASP A C 1
ATOM 1677 O O . ASP A 1 207 ? 14.784 -21.055 -10.567 1.00 79.56 207 ASP A O 1
ATOM 1681 N N . ASP A 1 208 ? 12.876 -20.016 -10.027 1.00 85.12 208 ASP A N 1
ATOM 1682 C CA . ASP A 1 208 ? 12.535 -19.619 -11.400 1.00 85.12 208 ASP A CA 1
ATOM 1683 C C . ASP A 1 208 ? 11.871 -18.228 -11.455 1.00 85.12 208 ASP A C 1
ATOM 1685 O O . ASP A 1 208 ? 10.660 -18.106 -11.707 1.00 85.12 208 ASP A O 1
ATOM 1689 N N . PRO A 1 209 ? 12.661 -17.146 -11.291 1.00 83.75 209 PRO A N 1
ATOM 1690 C CA . PRO A 1 209 ? 12.151 -15.775 -11.290 1.00 83.75 209 PRO A CA 1
ATOM 1691 C C . PRO A 1 209 ? 11.410 -15.367 -12.572 1.00 83.75 209 PRO A C 1
ATOM 1693 O O . PRO A 1 209 ? 10.619 -14.426 -12.552 1.00 83.75 209 PRO A O 1
ATOM 1696 N N . ASN A 1 210 ? 11.594 -16.076 -13.694 1.00 84.69 210 ASN A N 1
ATOM 1697 C CA . ASN A 1 210 ? 10.886 -15.784 -14.951 1.00 84.69 210 ASN A CA 1
ATOM 1698 C C . ASN A 1 210 ? 9.372 -15.961 -14.841 1.00 84.69 210 ASN A C 1
ATOM 1700 O O . ASN A 1 210 ? 8.615 -15.392 -15.630 1.00 84.69 210 ASN A O 1
ATOM 1704 N N . LYS A 1 211 ? 8.921 -16.772 -13.882 1.00 85.50 211 LYS A N 1
ATOM 1705 C CA . LYS A 1 211 ? 7.507 -17.087 -13.691 1.00 85.50 211 LYS A CA 1
ATOM 1706 C C . LYS A 1 211 ? 6.841 -16.226 -12.626 1.00 85.50 211 LYS A C 1
ATOM 1708 O O . LYS A 1 211 ? 5.622 -16.295 -12.496 1.00 85.50 211 LYS A O 1
ATOM 1713 N N . VAL A 1 212 ? 7.581 -15.346 -11.943 1.00 90.75 212 VAL A N 1
ATOM 1714 C CA . VAL A 1 212 ? 7.031 -14.509 -10.864 1.00 90.75 212 VAL A CA 1
ATOM 1715 C C . VAL A 1 212 ? 5.854 -13.642 -11.332 1.00 90.75 212 VAL A C 1
ATOM 1717 O O . VAL A 1 212 ? 4.872 -13.480 -10.611 1.00 90.75 212 VAL A O 1
ATOM 1720 N N . GLY A 1 213 ? 5.875 -13.164 -12.584 1.00 91.25 213 GLY A N 1
ATOM 1721 C CA . GLY A 1 213 ? 4.768 -12.394 -13.169 1.00 91.25 213 GLY A CA 1
ATOM 1722 C C . GLY A 1 213 ? 3.439 -13.164 -13.246 1.00 91.25 213 GLY A C 1
ATOM 1723 O O . GLY A 1 213 ? 2.363 -12.559 -13.221 1.0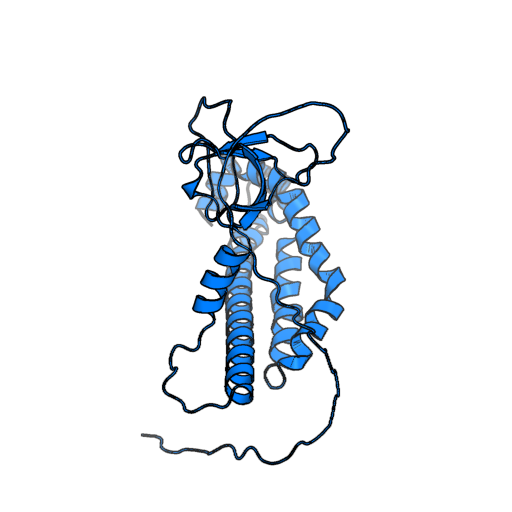0 91.25 213 GLY A O 1
ATOM 1724 N N . GLN A 1 214 ? 3.486 -14.501 -13.279 1.00 91.31 214 GLN A N 1
ATOM 1725 C CA . GLN A 1 214 ? 2.286 -15.341 -13.246 1.00 91.31 214 GLN A CA 1
ATOM 1726 C C . GLN A 1 214 ? 1.591 -15.271 -11.883 1.00 91.31 214 GLN A C 1
ATOM 1728 O O . GLN A 1 214 ? 0.360 -15.285 -11.841 1.00 91.31 214 GLN A O 1
ATOM 1733 N N . THR A 1 215 ? 2.346 -15.127 -10.785 1.00 92.25 215 THR A N 1
ATOM 1734 C CA . THR A 1 215 ? 1.778 -14.912 -9.444 1.00 92.25 215 THR A CA 1
ATOM 1735 C C . THR A 1 215 ? 0.919 -13.654 -9.421 1.00 92.25 215 THR A C 1
ATOM 1737 O O . THR A 1 215 ? -0.251 -13.735 -9.059 1.00 92.25 215 THR A O 1
ATOM 1740 N N . PHE A 1 216 ? 1.438 -12.521 -9.900 1.00 95.19 216 PHE A N 1
ATOM 1741 C CA . PHE A 1 216 ? 0.684 -11.262 -9.940 1.00 95.19 216 PHE A CA 1
ATOM 1742 C C . PHE A 1 216 ? -0.561 -11.347 -10.827 1.00 95.19 216 PHE A C 1
ATOM 1744 O O . PHE A 1 216 ? -1.634 -10.898 -10.435 1.00 95.19 216 PHE A O 1
ATOM 1751 N N . THR A 1 217 ? -0.447 -11.970 -12.003 1.00 95.19 217 THR A N 1
ATOM 1752 C CA . THR A 1 217 ? -1.593 -12.136 -12.913 1.00 95.19 217 THR A CA 1
ATOM 1753 C C . THR A 1 217 ? -2.703 -12.964 -12.261 1.00 95.19 217 THR A C 1
ATOM 1755 O O . THR A 1 217 ? -3.878 -12.589 -12.305 1.00 95.19 217 THR A O 1
ATOM 1758 N N . ARG A 1 218 ? -2.328 -14.071 -11.608 1.00 95.00 218 ARG A N 1
ATOM 1759 C CA . ARG A 1 218 ? -3.250 -14.958 -10.889 1.00 95.00 218 ARG A CA 1
ATOM 1760 C C . ARG A 1 218 ? -3.929 -14.263 -9.708 1.00 95.00 218 ARG A C 1
ATOM 1762 O O . ARG A 1 218 ? -5.108 -14.507 -9.488 1.00 95.00 218 ARG A O 1
ATOM 1769 N N . LEU A 1 219 ? -3.203 -13.409 -8.988 1.00 96.06 219 LEU A N 1
ATOM 1770 C CA . LEU A 1 219 ? -3.683 -12.696 -7.796 1.00 96.06 219 LEU A CA 1
ATOM 1771 C C . LEU A 1 219 ? -4.310 -11.327 -8.103 1.00 96.06 219 LEU A C 1
ATOM 1773 O O . LEU A 1 219 ? -4.602 -10.562 -7.191 1.00 96.06 219 LEU A O 1
ATOM 1777 N N . SER A 1 220 ? -4.519 -10.992 -9.379 1.00 96.38 220 SER A N 1
ATOM 1778 C CA . SER A 1 220 ? -4.953 -9.654 -9.809 1.00 96.38 220 SER A CA 1
ATOM 1779 C C . SER A 1 220 ? -6.208 -9.139 -9.098 1.00 96.38 220 SER A C 1
ATOM 1781 O O . SER A 1 220 ? -6.258 -7.967 -8.743 1.00 96.38 220 SER A O 1
ATOM 1783 N N . ARG A 1 221 ? -7.200 -10.002 -8.853 1.00 96.62 221 ARG A N 1
ATOM 1784 C CA . ARG A 1 221 ? -8.431 -9.635 -8.131 1.00 96.62 221 ARG A CA 1
ATOM 1785 C C . ARG A 1 221 ? -8.239 -9.544 -6.621 1.00 96.62 221 ARG A C 1
ATOM 1787 O O . ARG A 1 221 ? -8.944 -8.788 -5.967 1.00 96.62 221 ARG A O 1
ATOM 1794 N N . ASP A 1 222 ? -7.298 -10.288 -6.050 1.00 97.62 222 ASP A N 1
ATOM 1795 C CA . ASP A 1 222 ? -7.024 -10.233 -4.613 1.00 97.62 222 ASP A CA 1
ATOM 1796 C C . ASP A 1 222 ? -6.483 -8.851 -4.192 1.00 97.62 222 ASP A C 1
ATOM 1798 O O . ASP A 1 222 ? -6.743 -8.393 -3.077 1.00 97.62 222 ASP A O 1
ATOM 1802 N N . PHE A 1 223 ? -5.832 -8.125 -5.112 1.00 97.75 223 PHE A N 1
ATOM 1803 C CA . PHE A 1 223 ? -5.415 -6.734 -4.898 1.00 97.75 223 PHE A CA 1
ATOM 1804 C C . PHE A 1 223 ? -6.584 -5.748 -4.720 1.00 97.75 223 PHE A C 1
ATOM 1806 O O . PHE A 1 223 ? -6.358 -4.647 -4.216 1.00 97.75 223 PHE A O 1
ATOM 1813 N N . ASP A 1 224 ? -7.837 -6.127 -5.006 1.00 98.00 224 ASP A N 1
ATOM 1814 C CA . ASP A 1 224 ? -9.016 -5.301 -4.692 1.00 98.00 224 ASP A CA 1
ATOM 1815 C C . ASP A 1 224 ? -9.150 -5.028 -3.179 1.00 98.00 224 ASP A C 1
ATOM 1817 O O . ASP A 1 224 ? -9.802 -4.063 -2.768 1.00 98.00 224 ASP A O 1
ATOM 1821 N N . LEU A 1 225 ? -8.490 -5.823 -2.326 1.00 98.12 225 LEU A N 1
ATOM 1822 C CA . LEU A 1 225 ? -8.359 -5.533 -0.896 1.00 98.12 225 LEU A CA 1
ATOM 1823 C C . LEU A 1 225 ? -7.695 -4.170 -0.637 1.00 98.12 225 LEU A C 1
ATOM 1825 O O . LEU A 1 225 ? -8.104 -3.465 0.288 1.00 98.12 225 LEU A O 1
ATOM 1829 N N . HIS A 1 226 ? -6.732 -3.754 -1.465 1.00 98.12 226 HIS A N 1
ATOM 1830 C CA . HIS A 1 226 ? -6.115 -2.428 -1.359 1.00 98.12 226 HIS A CA 1
ATOM 1831 C C . HIS A 1 226 ? -7.080 -1.319 -1.756 1.00 98.12 226 HIS A C 1
ATOM 1833 O O . HIS A 1 226 ? -7.092 -0.271 -1.115 1.00 98.12 226 HIS A O 1
ATOM 1839 N N . VAL A 1 227 ? -7.927 -1.548 -2.762 1.00 97.75 227 VAL A N 1
ATOM 1840 C CA . VAL A 1 227 ? -8.962 -0.583 -3.161 1.00 97.75 227 VAL A CA 1
ATOM 1841 C C . VAL A 1 227 ? -9.943 -0.362 -2.010 1.00 97.75 227 VAL A C 1
ATOM 1843 O O . VAL A 1 227 ? -10.242 0.778 -1.664 1.00 97.75 227 VAL A O 1
ATOM 1846 N N . GLN A 1 228 ? -10.391 -1.441 -1.364 1.00 96.81 228 GLN A N 1
ATOM 1847 C CA . GLN A 1 228 ? -11.270 -1.365 -0.192 1.00 96.81 228 GLN A CA 1
ATOM 1848 C C . GLN A 1 228 ? -10.613 -0.633 0.985 1.00 96.81 228 GLN A C 1
ATOM 1850 O O . GLN A 1 228 ? -11.277 0.149 1.664 1.00 96.81 228 GLN A O 1
ATOM 1855 N N . PHE A 1 229 ? -9.320 -0.868 1.223 1.00 98.12 229 PHE A N 1
ATOM 1856 C CA . PHE A 1 229 ? -8.568 -0.185 2.274 1.00 98.12 229 PHE A CA 1
ATOM 1857 C C . PHE A 1 229 ? -8.498 1.325 2.009 1.00 98.12 229 PHE A C 1
ATOM 1859 O O . PHE A 1 229 ? -8.973 2.123 2.815 1.00 98.12 229 PHE A O 1
ATOM 1866 N N . HIS A 1 230 ? -7.997 1.724 0.836 1.00 97.19 230 HIS A N 1
ATOM 1867 C CA . HIS A 1 230 ? -7.803 3.134 0.483 1.00 97.19 230 HIS A CA 1
ATOM 1868 C C . HIS A 1 230 ? -9.117 3.899 0.309 1.00 97.19 230 HIS A C 1
ATOM 1870 O O . HIS A 1 230 ? -9.146 5.109 0.507 1.00 97.19 230 HIS A O 1
ATOM 1876 N N . HIS A 1 231 ? -10.217 3.213 -0.012 1.00 96.19 231 HIS A N 1
ATOM 1877 C CA . HIS A 1 231 ? -11.544 3.823 -0.016 1.00 96.19 231 HIS A CA 1
ATOM 1878 C C . HIS A 1 231 ? -11.970 4.298 1.383 1.00 96.19 231 HIS A C 1
ATOM 1880 O O . HIS A 1 231 ? -12.541 5.378 1.518 1.00 96.19 231 HIS A O 1
ATOM 1886 N N . ASN A 1 232 ? -11.681 3.509 2.424 1.00 95.38 232 ASN A N 1
ATOM 1887 C CA . ASN A 1 232 ? -12.072 3.815 3.803 1.00 95.38 232 ASN A CA 1
ATOM 1888 C C . ASN A 1 232 ? -11.036 4.671 4.549 1.00 95.38 232 ASN A C 1
ATOM 1890 O O . ASN A 1 232 ? -11.396 5.377 5.494 1.00 95.38 232 ASN A O 1
ATOM 1894 N N . LEU A 1 233 ? -9.772 4.640 4.113 1.00 96.88 233 LEU A N 1
ATOM 1895 C CA . LEU A 1 233 ? -8.652 5.304 4.777 1.00 96.88 233 LEU A CA 1
ATOM 1896 C C . LEU A 1 233 ? -8.902 6.793 5.096 1.00 96.88 233 LEU A C 1
ATOM 1898 O O . LEU A 1 233 ? -8.672 7.163 6.245 1.00 96.88 233 LEU A O 1
ATOM 1902 N N . PRO A 1 234 ? -9.427 7.650 4.189 1.00 97.75 234 PRO A N 1
ATOM 1903 C CA . PRO A 1 234 ? -9.660 9.060 4.512 1.00 97.75 234 PRO A CA 1
ATOM 1904 C C . PRO A 1 234 ? -10.602 9.266 5.702 1.00 97.75 234 PRO A C 1
ATOM 1906 O O . PRO A 1 234 ? -10.367 10.140 6.528 1.00 97.75 234 PRO A O 1
ATOM 1909 N N . HIS A 1 235 ? -11.649 8.442 5.826 1.00 96.44 235 HIS A N 1
ATOM 1910 C CA . HIS A 1 235 ? -12.574 8.531 6.955 1.00 96.44 235 HIS A CA 1
ATOM 1911 C C . HIS A 1 235 ? -11.909 8.092 8.262 1.00 96.44 235 HIS A C 1
ATOM 1913 O O . HIS A 1 235 ? -12.091 8.733 9.294 1.00 96.44 235 HIS A O 1
ATOM 1919 N N . VAL A 1 236 ? -11.107 7.027 8.215 1.00 97.12 236 VAL A N 1
ATOM 1920 C CA . VAL A 1 236 ? -10.369 6.541 9.386 1.00 97.12 236 VAL A CA 1
ATOM 1921 C C . VAL A 1 236 ? -9.321 7.553 9.841 1.00 97.12 236 VAL A C 1
ATOM 1923 O O . VAL A 1 236 ? -9.200 7.785 11.038 1.00 97.12 236 VAL A O 1
ATOM 1926 N N . LEU A 1 237 ? -8.627 8.223 8.917 1.00 96.94 237 LEU A N 1
ATOM 1927 C CA . LEU A 1 237 ? -7.686 9.295 9.253 1.00 96.94 237 LEU A CA 1
ATOM 1928 C C . LEU A 1 237 ? -8.355 10.459 9.999 1.00 96.94 237 LEU A C 1
ATOM 1930 O O . LEU A 1 237 ? -7.712 11.067 10.850 1.00 96.94 237 LEU A O 1
ATOM 1934 N N . GLU A 1 238 ? -9.628 10.760 9.727 1.00 97.38 238 GLU A N 1
ATOM 1935 C CA . GLU A 1 238 ? -10.382 11.739 10.521 1.00 97.38 238 GLU A CA 1
ATOM 1936 C C . GLU A 1 238 ? -10.754 11.198 11.909 1.00 97.38 238 GLU A C 1
ATOM 1938 O O . GLU A 1 238 ? -10.572 11.909 12.895 1.00 97.38 238 GLU A O 1
ATOM 1943 N N . LEU A 1 239 ? -11.192 9.936 12.017 1.00 96.19 239 LEU A N 1
ATOM 1944 C CA . LEU A 1 239 ? -11.483 9.301 13.314 1.00 96.19 239 LEU A CA 1
ATOM 1945 C C . LEU A 1 239 ? -10.251 9.266 14.228 1.00 96.19 239 LEU A C 1
ATOM 1947 O O . LEU A 1 239 ? -10.356 9.496 15.427 1.00 96.19 239 LEU A O 1
ATOM 1951 N N . LEU A 1 240 ? -9.064 9.029 13.666 1.00 95.88 240 LEU A N 1
ATOM 1952 C CA . LEU A 1 240 ? -7.808 8.995 14.422 1.00 95.88 240 LEU A CA 1
ATOM 1953 C C . LEU A 1 240 ? -7.427 10.350 15.045 1.00 95.88 240 LEU A C 1
ATOM 1955 O O . LEU A 1 240 ? -6.575 10.384 15.929 1.00 95.88 240 LEU A O 1
ATOM 1959 N N . LYS A 1 241 ? -8.047 11.461 14.622 1.00 95.81 241 LYS A N 1
ATOM 1960 C CA . LYS A 1 241 ? -7.859 12.783 15.244 1.00 95.81 241 LYS A CA 1
ATOM 1961 C C . LYS A 1 241 ? -8.740 12.985 16.476 1.00 95.81 241 LYS A C 1
ATOM 1963 O O . LYS A 1 241 ? -8.520 13.936 17.228 1.00 95.81 241 LYS A O 1
ATOM 1968 N N . GLU A 1 242 ? -9.752 12.143 16.683 1.00 96.06 242 GLU A N 1
ATOM 1969 C CA . GLU A 1 242 ? -10.600 12.225 17.867 1.00 96.06 242 GLU A CA 1
ATOM 1970 C C . GLU A 1 242 ? -9.784 11.886 19.113 1.00 96.06 242 GLU A C 1
ATOM 1972 O O . GLU A 1 242 ? -9.168 10.824 19.202 1.00 96.06 242 GLU A O 1
ATOM 1977 N N . LYS A 1 243 ? -9.811 12.785 20.103 1.00 95.19 243 LYS A N 1
ATOM 1978 C CA . LYS A 1 243 ? -8.966 12.688 21.298 1.00 95.19 243 LYS A CA 1
ATOM 1979 C C . LYS A 1 243 ? -9.079 11.331 21.999 1.00 95.19 243 LYS A C 1
ATOM 1981 O O . LYS A 1 243 ? -8.064 10.738 22.325 1.00 95.19 243 LYS A O 1
ATOM 1986 N N . THR A 1 244 ? -10.294 10.818 22.188 1.00 94.50 244 THR A N 1
ATOM 1987 C CA . THR A 1 244 ? -10.520 9.532 22.868 1.00 94.50 244 THR A CA 1
ATOM 1988 C C . THR A 1 244 ? -9.865 8.360 22.131 1.00 94.50 244 THR A C 1
ATOM 1990 O O . THR A 1 244 ? -9.311 7.468 22.767 1.00 94.50 244 THR A O 1
ATOM 1993 N N . ILE A 1 245 ? -9.910 8.365 20.795 1.00 95.38 245 ILE A N 1
ATOM 1994 C CA . ILE A 1 245 ? -9.309 7.320 19.960 1.00 95.38 245 ILE A CA 1
ATOM 1995 C C . ILE A 1 245 ? -7.784 7.461 19.972 1.00 95.38 245 ILE A C 1
ATOM 1997 O O . ILE A 1 245 ? -7.084 6.471 20.178 1.00 95.38 245 ILE A O 1
ATOM 2001 N N . ALA A 1 246 ? -7.272 8.683 19.807 1.00 94.69 246 ALA A N 1
ATOM 2002 C CA . ALA A 1 246 ? -5.841 8.965 19.851 1.00 94.69 246 ALA A CA 1
ATOM 2003 C C . ALA A 1 246 ? -5.217 8.569 21.202 1.00 94.69 246 ALA A C 1
ATOM 2005 O O . ALA A 1 246 ? -4.231 7.833 21.224 1.00 94.69 246 ALA A O 1
ATOM 2006 N N . ASP A 1 247 ? -5.831 8.986 22.316 1.00 94.88 247 ASP A N 1
ATOM 2007 C CA . ASP A 1 247 ? -5.359 8.697 23.676 1.00 94.88 247 ASP A CA 1
ATOM 2008 C C . ASP A 1 247 ? -5.336 7.178 23.949 1.00 94.88 247 ASP A C 1
ATOM 2010 O O . ASP A 1 247 ? -4.394 6.668 24.552 1.00 94.88 247 ASP A O 1
ATOM 2014 N N . PHE A 1 248 ? -6.340 6.432 23.470 1.00 94.88 248 PHE A N 1
ATOM 2015 C CA . PHE A 1 248 ? -6.387 4.972 23.607 1.00 94.88 248 PHE A CA 1
ATOM 2016 C C . PHE A 1 248 ? -5.314 4.256 22.780 1.00 94.88 248 PHE A C 1
ATOM 2018 O O . PHE A 1 248 ? -4.652 3.346 23.277 1.00 94.88 248 PHE A O 1
ATOM 2025 N N . LEU A 1 249 ? -5.118 4.658 21.522 1.00 93.25 249 LEU A N 1
ATOM 2026 C CA . LEU A 1 249 ? -4.134 4.016 20.648 1.00 93.25 249 LEU A CA 1
ATOM 2027 C C . LEU A 1 249 ? -2.691 4.342 21.055 1.00 93.25 249 LEU A C 1
ATOM 2029 O O . LEU A 1 249 ? -1.797 3.551 20.773 1.00 93.25 249 LEU A O 1
ATOM 2033 N N . GLN A 1 250 ? -2.450 5.463 21.741 1.00 91.62 250 GLN A N 1
ATOM 2034 C CA . GLN A 1 250 ? -1.118 5.839 22.226 1.00 91.62 250 GLN A CA 1
ATOM 2035 C C . GLN A 1 250 ? -0.604 4.939 23.365 1.00 91.62 250 GLN A C 1
ATOM 2037 O O . GLN A 1 250 ? 0.603 4.883 23.598 1.00 91.62 250 GLN A O 1
ATOM 2042 N N . VAL A 1 251 ? -1.500 4.248 24.079 1.00 89.50 251 VAL A N 1
ATOM 2043 C CA . VAL A 1 251 ? -1.155 3.360 25.205 1.00 89.50 251 VAL A CA 1
ATOM 2044 C C . VAL A 1 251 ? -1.179 1.867 24.847 1.00 89.50 251 VAL A C 1
ATOM 2046 O O . VAL A 1 251 ? -0.982 1.037 25.736 1.00 89.50 251 VAL A O 1
ATOM 2049 N N . CYS A 1 252 ? -1.430 1.535 23.575 1.00 85.44 252 CYS A N 1
ATOM 2050 C CA . CYS A 1 252 ? -1.356 0.178 23.024 1.00 85.44 252 CYS A CA 1
ATOM 2051 C C . CYS A 1 252 ? 0.087 -0.189 22.654 1.00 85.44 252 CYS A C 1
ATOM 2053 O O . CYS A 1 252 ? 0.490 -1.336 22.953 1.00 85.44 252 CYS A O 1
#

Foldseek 3Di:
DDDDDDDDDDDDDDDDDDDDDDDDDDDDDDDDDDDDDDDDDDPDPPPAAKWFFQAWDDDDVPPPQADTDHGGFIWGFPDCPDQQWTWIWHPDVVIDIHIDHNVRIDHPVVSVVVVVVVLQDPDPVDPDDPVRRVVVSLLVVLVVVLVVLVVVLVVLVCCCVQPLVLLVDPPQDPVSVVCNCLLCQCSVLVSCCSVPQVSVLSVVCNVPSVCSVVSCVVCVVVCCSVVSCVVSVVVNVVVCPPPSNVVSSVVD

InterPro domains:
  IPR000219 Dbl homology domain [PF00621] (141-248)
  IPR000219 Dbl homology domain [PS50010] (137-252)
  IPR001452 SH3 domain [PF07653] (51-104)
  IPR001452 SH3 domain [PS50002] (46-110)
  IPR001452 SH3 domain [SM00326] (49-109)
  IPR035899 Dbl homology (DH) domain superfamily [G3DSA:1.20.900.10] (128-252)
  IPR035899 Dbl homology (DH) domain superfamily [SSF48065] (130-244)
  IPR036028 SH3-like domain superfamily [SSF50044] (47-106)
  IPR051336 Rho GTPase-activating Guanine Nucleotide Exchange Factors [PTHR22826] (123-252)

Secondary structure (DSSP, 8-state):
-----------------------------------------------PPEEEESS-B---TT-SSB--B-TT-EEEEEEEEETTEEEEEESSSS--EEEE-GGGEE-HHHHHHHHHHTTS-S-TTS---HHHHHHHHHHHHHHHHHHHHHHHHHHHHHHIIIIIHHHT-TTS-HHHHHHHHHHHTTHHHHHHHIIIIIHHHHHTTTT-GGGHHHHHHHTTTTTHHHHHHHHHHHHHHHHTTSHHHHHHHHT-

pLDDT: mean 80.55, std 22.69, range [28.55, 98.56]

Radius of gyration: 26.44 Å; chains: 1; bounding box: 54×62×70 Å

Organism: NCBI:txid1147741